Protein AF-A0A6I4UV37-F1 (afdb_monomer_lite)

Organism: NCBI:txid1739690

Foldseek 3Di:
DDDPPPVVVVVVVVVVLCVVVVVLVCCPVVVVDALVRVLVVLLLSLLLLLLLLLLLVLLCLQPNDDPVSVVSPVCSLVSLLSSLVSLVVSVVSVCVNQVDPVSVVVCPVQPLVVLSVQLSVLSCQLNVQSDPVSCVVCPVNNVVSVCSSVVSSVSSLVSVCSVVVDCPSSCVSVVSSVVSNVSSVVRVVVVVVVVVVVD

Radius of gyration: 19.32 Å; chains: 1; bounding box: 48×46×48 Å

Structure (mmCIF, N/CA/C/O backbone):
data_AF-A0A6I4UV37-F1
#
_entry.id   AF-A0A6I4UV37-F1
#
loop_
_atom_site.group_PDB
_atom_site.id
_atom_site.type_symbol
_atom_site.label_atom_id
_atom_site.label_alt_id
_atom_site.label_comp_id
_atom_site.label_asym_id
_atom_site.label_entity_id
_atom_site.label_seq_id
_atom_site.pdbx_PDB_ins_code
_atom_site.Cartn_x
_atom_site.Cartn_y
_atom_site.Cartn_z
_atom_site.occupancy
_atom_site.B_iso_or_equiv
_atom_site.auth_seq_id
_atom_site.auth_comp_id
_atom_site.auth_asym_id
_atom_site.auth_atom_id
_atom_site.pdbx_PDB_model_num
ATOM 1 N N . MET A 1 1 ? -17.630 -26.546 18.370 1.00 43.06 1 MET A N 1
ATOM 2 C CA . MET A 1 1 ? -16.792 -25.851 17.362 1.00 43.06 1 MET A CA 1
ATOM 3 C C . MET A 1 1 ? -15.385 -25.702 17.918 1.00 43.06 1 MET A C 1
ATOM 5 O O . MET A 1 1 ? -15.143 -24.817 18.729 1.00 43.06 1 MET A O 1
ATOM 9 N N . THR A 1 2 ? -14.478 -26.602 17.553 1.00 52.62 2 THR A N 1
ATOM 10 C CA . THR A 1 2 ? -13.064 -26.556 17.946 1.00 52.62 2 THR A CA 1
ATOM 11 C C . THR A 1 2 ? -12.398 -25.335 17.314 1.00 52.62 2 THR A C 1
ATOM 13 O O . THR A 1 2 ? -12.265 -25.246 16.095 1.00 52.62 2 THR A O 1
ATOM 16 N N . LEU A 1 3 ? -12.029 -24.352 18.135 1.00 66.88 3 LEU A N 1
ATOM 17 C CA . LEU A 1 3 ? -11.234 -23.211 17.686 1.00 66.88 3 LEU A CA 1
ATOM 18 C C . LEU A 1 3 ? -9.860 -23.740 17.253 1.00 66.88 3 LEU A C 1
ATOM 20 O O . LEU A 1 3 ? -9.155 -24.337 18.063 1.00 66.88 3 LEU A O 1
ATOM 24 N N . LEU A 1 4 ? -9.493 -23.548 15.983 1.00 74.06 4 LEU A N 1
ATOM 25 C CA . LEU A 1 4 ? -8.162 -23.902 15.485 1.00 74.06 4 LEU A CA 1
ATOM 26 C C . LEU A 1 4 ? -7.076 -23.261 16.374 1.00 74.06 4 LEU A C 1
ATOM 28 O O . LEU A 1 4 ? -7.222 -22.091 16.756 1.00 74.06 4 LEU A O 1
ATOM 32 N N . PRO A 1 5 ? -5.972 -23.968 16.679 1.00 84.12 5 PRO A N 1
ATOM 33 C CA . PRO A 1 5 ? -4.840 -23.380 17.384 1.00 84.12 5 PRO A CA 1
ATOM 34 C C . PRO A 1 5 ? -4.351 -22.109 16.677 1.00 84.12 5 PRO A C 1
ATOM 36 O O . PRO A 1 5 ? -4.306 -22.039 15.447 1.00 84.12 5 PRO A O 1
ATOM 39 N N . ARG A 1 6 ? -3.940 -21.091 17.447 1.00 81.38 6 ARG A N 1
ATOM 40 C CA . ARG A 1 6 ? -3.501 -19.790 16.895 1.00 81.38 6 ARG A CA 1
ATOM 41 C C . ARG A 1 6 ? -2.375 -19.925 15.864 1.00 81.38 6 ARG A C 1
ATOM 43 O O . ARG A 1 6 ? -2.347 -19.171 14.894 1.00 81.38 6 ARG A O 1
ATOM 50 N N . ALA A 1 7 ? -1.469 -20.882 16.066 1.00 84.50 7 ALA A N 1
ATOM 51 C CA . ALA A 1 7 ? -0.389 -21.179 15.129 1.00 84.50 7 ALA A CA 1
ATOM 52 C C . ALA A 1 7 ? -0.929 -21.685 13.782 1.00 84.50 7 ALA A C 1
ATOM 54 O O . ALA A 1 7 ? -0.552 -21.159 12.738 1.00 84.50 7 ALA A O 1
ATOM 55 N N . THR A 1 8 ? -1.875 -22.625 13.809 1.00 88.31 8 THR A N 1
ATOM 56 C CA . THR A 1 8 ? -2.532 -23.174 12.616 1.00 88.31 8 THR A CA 1
ATOM 57 C C . THR A 1 8 ? -3.285 -22.095 11.845 1.00 88.31 8 THR A C 1
ATOM 59 O O . THR A 1 8 ? -3.111 -21.970 10.638 1.00 88.31 8 THR A O 1
ATOM 62 N N . ALA A 1 9 ? -4.055 -21.248 12.534 1.00 88.31 9 ALA A N 1
ATOM 63 C CA . ALA A 1 9 ? -4.764 -20.137 11.896 1.00 88.31 9 ALA A CA 1
ATOM 64 C C . ALA A 1 9 ? -3.803 -19.149 11.210 1.00 88.31 9 ALA A C 1
ATOM 66 O O . ALA A 1 9 ? -4.074 -18.670 10.110 1.00 88.31 9 ALA A O 1
ATOM 67 N N . LYS A 1 10 ? -2.652 -18.870 11.836 1.00 88.88 10 LYS A N 1
ATOM 68 C CA . LYS A 1 10 ? -1.612 -18.018 11.252 1.00 88.88 10 LYS A CA 1
ATOM 69 C C . LYS A 1 10 ? -0.958 -18.677 10.035 1.00 88.88 10 LYS A C 1
ATOM 71 O O . LYS A 1 10 ? -0.747 -17.989 9.044 1.00 88.88 10 LYS A O 1
ATOM 76 N N . ALA A 1 11 ? -0.665 -19.975 10.087 1.00 92.50 11 ALA A N 1
ATOM 77 C CA . ALA A 1 11 ? -0.112 -20.714 8.953 1.00 92.50 11 ALA A CA 1
ATOM 78 C C . ALA A 1 11 ? -1.072 -20.710 7.756 1.00 92.50 11 ALA A C 1
ATOM 80 O O . ALA A 1 11 ? -0.667 -20.352 6.656 1.00 92.50 11 ALA A O 1
ATOM 81 N N . ILE A 1 12 ? -2.358 -20.997 7.986 1.00 94.19 12 ILE A N 1
ATOM 82 C CA . ILE A 1 12 ? -3.400 -20.936 6.951 1.00 94.19 12 ILE A CA 1
ATOM 83 C C . ILE A 1 12 ? -3.470 -19.537 6.336 1.00 94.19 12 ILE A C 1
ATOM 85 O O . ILE A 1 12 ? -3.498 -19.410 5.118 1.00 94.19 12 ILE A O 1
ATOM 89 N N . LEU A 1 13 ? -3.447 -18.480 7.155 1.00 94.75 13 LEU A N 1
ATOM 90 C CA . LEU A 1 13 ? -3.433 -17.107 6.650 1.00 94.75 13 LEU A CA 1
ATOM 91 C C . LEU A 1 13 ? -2.239 -16.850 5.720 1.00 94.75 13 LEU A C 1
ATOM 93 O O . LEU A 1 13 ? -2.421 -16.273 4.654 1.00 94.75 13 LEU A O 1
ATOM 97 N N . TRP A 1 14 ? -1.031 -17.264 6.107 1.00 96.31 14 TRP A N 1
ATOM 98 C CA . TRP A 1 14 ? 0.158 -17.083 5.269 1.00 96.31 14 TRP A CA 1
ATOM 99 C C . TRP A 1 14 ? 0.094 -17.894 3.978 1.00 96.31 14 TRP A C 1
ATOM 101 O O . TRP A 1 14 ? 0.467 -17.367 2.936 1.00 96.31 14 TRP A O 1
ATOM 111 N N . LEU A 1 15 ? -0.434 -19.119 4.025 1.00 96.31 15 LEU A N 1
ATOM 112 C CA . LEU A 1 15 ? -0.676 -19.916 2.824 1.00 96.31 15 LEU A CA 1
ATOM 113 C C . LEU A 1 15 ? -1.647 -19.200 1.882 1.00 96.31 15 LEU A C 1
ATOM 115 O O . LEU A 1 15 ? -1.330 -19.027 0.713 1.00 96.31 15 LEU A O 1
ATOM 119 N N . LEU A 1 16 ? -2.776 -18.701 2.396 1.00 96.06 16 LEU A N 1
ATOM 120 C CA . LEU A 1 16 ? -3.751 -17.947 1.602 1.00 96.06 16 LEU A CA 1
ATOM 121 C C . LEU A 1 16 ? -3.140 -16.686 0.977 1.00 96.06 16 LEU A C 1
ATOM 123 O O . LEU A 1 16 ? -3.383 -16.401 -0.191 1.00 96.06 16 LEU A O 1
ATOM 127 N N . LEU A 1 17 ? -2.324 -15.945 1.731 1.00 96.38 17 LEU A N 1
ATOM 128 C CA . LEU A 1 17 ? -1.643 -14.750 1.225 1.00 96.38 17 LEU A CA 1
ATOM 129 C C . LEU A 1 17 ? -0.561 -15.078 0.188 1.00 96.38 17 LEU A C 1
ATOM 131 O O . LEU A 1 17 ? -0.273 -14.234 -0.658 1.00 96.38 17 LEU A O 1
ATOM 135 N N . ALA A 1 18 ? 0.025 -16.276 0.229 1.00 96.44 18 ALA A N 1
ATOM 136 C CA . ALA A 1 18 ? 1.039 -16.725 -0.721 1.00 96.44 18 ALA A CA 1
ATOM 137 C C . ALA A 1 18 ? 0.455 -17.272 -2.034 1.00 96.44 18 ALA A C 1
ATOM 139 O O . ALA A 1 18 ? 1.184 -17.349 -3.019 1.00 96.44 18 ALA A O 1
ATOM 140 N N . VAL A 1 19 ? -0.837 -17.629 -2.079 1.00 96.94 19 VAL A N 1
ATOM 141 C CA . VAL A 1 19 ? -1.473 -18.224 -3.271 1.00 96.94 19 VAL A CA 1
ATOM 142 C C . VAL A 1 19 ? -1.290 -17.369 -4.537 1.00 96.94 19 VAL A C 1
ATOM 144 O O . VAL A 1 19 ? -0.810 -17.925 -5.523 1.00 96.94 19 VAL A O 1
ATOM 147 N N . PRO A 1 20 ? -1.598 -16.054 -4.562 1.00 96.56 20 PRO A N 1
ATOM 148 C CA . PRO A 1 20 ? -1.416 -15.258 -5.779 1.00 96.56 20 PRO A CA 1
ATOM 149 C C . PRO A 1 20 ? 0.040 -15.228 -6.260 1.00 96.56 20 PRO A C 1
ATOM 151 O O . PRO A 1 20 ? 0.294 -15.448 -7.440 1.00 96.56 20 PRO A O 1
ATOM 154 N N . ALA A 1 21 ? 0.999 -15.049 -5.348 1.00 95.94 21 ALA A N 1
ATOM 155 C CA . ALA A 1 21 ? 2.423 -15.105 -5.667 1.00 95.94 21 ALA A CA 1
ATOM 156 C C . ALA A 1 21 ? 2.832 -16.475 -6.232 1.00 95.94 21 ALA A C 1
ATOM 158 O O . ALA A 1 21 ? 3.559 -16.536 -7.218 1.00 95.94 21 ALA A O 1
ATOM 159 N N . ALA A 1 22 ? 2.338 -17.576 -5.658 1.00 96.25 22 ALA A N 1
ATOM 160 C CA . ALA A 1 22 ? 2.608 -18.920 -6.164 1.00 96.25 22 ALA A CA 1
ATOM 161 C C . ALA A 1 22 ? 2.059 -19.128 -7.586 1.00 96.25 22 ALA A C 1
ATOM 163 O O . ALA A 1 22 ? 2.735 -19.738 -8.411 1.00 96.25 22 ALA A O 1
ATOM 164 N N . LEU A 1 23 ? 0.872 -18.594 -7.894 1.00 95.88 23 LEU A N 1
ATOM 165 C CA . LEU A 1 23 ? 0.300 -18.644 -9.243 1.00 95.88 23 LEU A CA 1
ATOM 166 C C . LEU A 1 23 ? 1.117 -17.811 -10.242 1.00 95.88 23 LEU A C 1
ATOM 168 O O . LEU A 1 23 ? 1.408 -18.301 -11.330 1.00 95.88 23 LEU A O 1
ATOM 172 N N . MET A 1 24 ? 1.544 -16.603 -9.859 1.00 95.56 24 MET A N 1
ATOM 173 C CA . MET A 1 24 ? 2.417 -15.753 -10.683 1.00 95.56 24 MET A CA 1
ATOM 174 C C . MET A 1 24 ? 3.745 -16.450 -10.995 1.00 95.56 24 MET A C 1
ATOM 176 O O . MET A 1 24 ? 4.147 -16.539 -12.151 1.00 95.56 24 MET A O 1
ATOM 180 N N . LEU A 1 25 ? 4.410 -16.993 -9.970 1.00 94.62 25 LEU A N 1
ATOM 181 C CA . LEU A 1 25 ? 5.692 -17.682 -10.126 1.00 94.62 25 LEU A CA 1
ATOM 182 C C . LEU A 1 25 ? 5.561 -18.962 -10.950 1.00 94.62 25 LEU A C 1
ATOM 184 O O . LEU A 1 25 ? 6.443 -19.263 -11.750 1.00 94.62 25 LEU A O 1
ATOM 188 N N . ARG A 1 26 ? 4.458 -19.702 -10.792 1.00 96.38 26 ARG A N 1
ATOM 189 C CA . ARG A 1 26 ? 4.171 -20.870 -11.627 1.00 96.38 26 ARG A CA 1
ATOM 190 C C . ARG A 1 26 ? 4.037 -20.478 -13.100 1.00 96.38 26 ARG A C 1
ATOM 192 O O . ARG A 1 26 ? 4.647 -21.143 -13.929 1.00 96.38 26 ARG A O 1
ATOM 199 N N . GLY A 1 27 ? 3.281 -19.422 -13.410 1.00 93.50 27 GLY A N 1
ATOM 200 C CA . GLY A 1 27 ? 3.127 -18.933 -14.784 1.00 93.50 27 GLY A CA 1
ATOM 201 C C . GLY A 1 27 ? 4.456 -18.473 -15.388 1.00 93.50 27 GLY A C 1
ATOM 202 O O . GLY A 1 27 ? 4.772 -18.830 -16.520 1.00 93.50 27 GLY A O 1
ATOM 203 N N . LEU A 1 28 ? 5.278 -17.772 -14.598 1.00 92.88 28 LEU A N 1
ATOM 204 C CA . LEU A 1 28 ? 6.604 -17.311 -15.014 1.00 92.88 28 LEU A CA 1
ATOM 205 C C . LEU A 1 28 ? 7.562 -18.472 -15.320 1.00 92.88 28 LEU A C 1
ATOM 207 O O . LEU A 1 28 ? 8.184 -18.508 -16.376 1.00 92.88 28 LEU A O 1
ATOM 211 N N . VAL A 1 29 ? 7.685 -19.436 -14.401 1.00 93.94 29 VAL A N 1
ATOM 212 C CA . VAL A 1 29 ? 8.605 -20.581 -14.547 1.00 93.94 29 VAL A CA 1
ATOM 213 C C . VAL A 1 29 ? 8.117 -21.565 -15.611 1.00 93.94 29 VAL A C 1
ATOM 215 O O . VAL A 1 29 ? 8.930 -22.170 -16.303 1.00 93.94 29 VAL A O 1
ATOM 218 N N . GLY A 1 30 ? 6.800 -21.719 -15.758 1.00 92.50 30 GLY A N 1
ATOM 219 C CA . GLY A 1 30 ? 6.192 -22.551 -16.795 1.00 92.50 30 GLY A CA 1
ATOM 220 C C . GLY A 1 30 ? 6.263 -21.952 -18.202 1.00 92.50 30 GLY A C 1
ATOM 221 O O . GLY A 1 30 ? 5.930 -22.647 -19.157 1.00 92.50 30 GLY A O 1
ATOM 222 N N . GLY A 1 31 ? 6.686 -20.690 -18.343 1.00 90.75 31 GLY A N 1
ATOM 223 C CA . GLY A 1 31 ? 6.705 -19.976 -19.622 1.00 90.75 31 GLY A CA 1
ATOM 224 C C . GLY A 1 31 ? 5.317 -19.569 -20.132 1.00 90.75 31 GLY A C 1
ATOM 225 O O . GLY A 1 31 ? 5.183 -19.204 -21.295 1.00 90.75 31 GLY A O 1
ATOM 226 N N . GLU A 1 32 ? 4.290 -19.632 -19.280 1.00 91.69 32 GLU A N 1
ATOM 227 C CA . GLU A 1 32 ? 2.914 -19.226 -19.602 1.00 91.69 32 GLU A CA 1
ATOM 228 C C . GLU A 1 32 ? 2.726 -17.700 -19.523 1.00 91.69 32 GLU A C 1
ATOM 230 O O . GLU A 1 32 ? 1.795 -17.169 -20.122 1.00 91.69 32 GLU A O 1
ATOM 235 N N . ALA A 1 33 ? 3.592 -16.998 -18.781 1.00 92.19 33 ALA A N 1
ATOM 236 C CA . ALA A 1 33 ? 3.564 -15.546 -18.614 1.00 92.19 33 ALA A CA 1
ATOM 237 C C . ALA A 1 33 ? 4.972 -14.950 -18.719 1.00 92.19 33 ALA A C 1
ATOM 239 O O . ALA A 1 33 ? 5.932 -15.497 -18.168 1.00 92.19 33 ALA A O 1
ATOM 240 N N . LEU A 1 34 ? 5.090 -13.801 -19.384 1.00 93.94 34 LEU A N 1
ATOM 241 C CA . LEU A 1 34 ? 6.321 -13.019 -19.407 1.00 93.94 34 LEU A CA 1
ATOM 242 C C . LEU A 1 34 ? 6.424 -12.153 -18.137 1.00 93.94 34 LEU A C 1
ATOM 244 O O . LEU A 1 34 ? 5.404 -11.832 -17.523 1.00 93.94 34 LEU A O 1
ATOM 248 N N . PRO A 1 35 ? 7.636 -11.732 -17.723 1.00 92.81 35 PRO A N 1
ATOM 249 C CA . PRO A 1 35 ? 7.802 -10.842 -16.571 1.00 92.81 35 PRO A CA 1
ATOM 250 C C . PRO A 1 35 ? 6.949 -9.566 -16.670 1.00 92.81 35 PRO A C 1
ATOM 252 O O . PRO A 1 35 ? 6.247 -9.235 -15.713 1.00 92.81 35 PRO A O 1
ATOM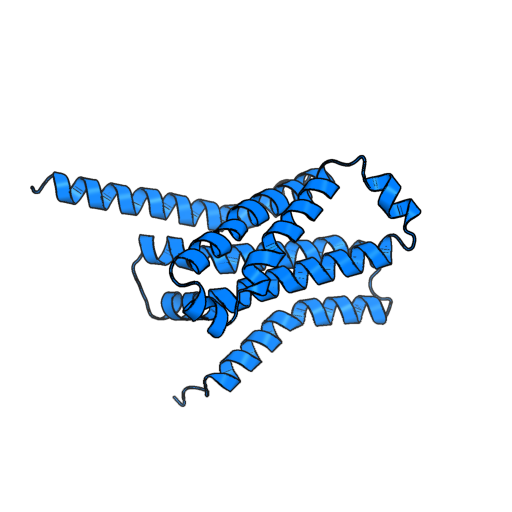 255 N N . MET A 1 36 ? 6.920 -8.916 -17.838 1.00 92.38 36 MET A N 1
ATOM 256 C CA . MET A 1 36 ? 6.064 -7.758 -18.121 1.00 92.38 36 MET A CA 1
ATOM 257 C C . MET A 1 36 ? 4.573 -7.986 -17.810 1.00 92.38 36 MET A C 1
ATOM 259 O O . MET A 1 36 ? 3.926 -7.097 -17.256 1.00 92.38 36 MET A O 1
ATOM 263 N N . ASP A 1 37 ? 4.038 -9.188 -18.059 1.00 91.94 37 ASP A N 1
ATOM 264 C CA . ASP A 1 37 ? 2.631 -9.524 -17.785 1.00 91.94 37 ASP A CA 1
ATOM 265 C C . ASP A 1 37 ? 2.336 -9.580 -16.278 1.00 91.94 37 ASP A C 1
ATOM 267 O O . ASP A 1 37 ? 1.194 -9.437 -15.835 1.00 91.94 37 ASP A O 1
ATOM 271 N N . LEU A 1 38 ? 3.376 -9.795 -15.467 1.00 94.88 38 LEU A N 1
ATOM 272 C CA . LEU A 1 38 ? 3.279 -9.967 -14.023 1.00 94.88 38 LEU A CA 1
ATOM 273 C C . LEU A 1 38 ? 3.589 -8.687 -13.237 1.00 94.88 38 LEU A C 1
ATOM 275 O O . LEU A 1 38 ? 3.312 -8.640 -12.032 1.00 94.88 38 LEU A O 1
ATOM 279 N N . LEU A 1 39 ? 4.096 -7.632 -13.883 1.00 93.38 39 LEU A N 1
ATOM 280 C CA . LEU A 1 39 ? 4.375 -6.342 -13.240 1.00 93.38 39 LEU A CA 1
ATOM 281 C C . LEU A 1 39 ? 3.110 -5.728 -12.643 1.00 93.38 39 LEU A C 1
ATOM 283 O O . LEU A 1 39 ? 3.051 -5.469 -11.439 1.00 93.38 39 LEU A O 1
ATOM 287 N N . HIS A 1 40 ? 2.069 -5.571 -13.455 1.00 91.31 40 HIS A N 1
ATOM 288 C CA . HIS A 1 40 ? 0.812 -4.988 -13.005 1.00 91.31 40 HIS A CA 1
ATOM 289 C C . HIS A 1 40 ? 0.131 -5.808 -11.889 1.00 91.31 40 HIS A C 1
ATOM 291 O O . HIS A 1 40 ? -0.121 -5.252 -10.815 1.00 91.31 40 HIS A O 1
ATOM 297 N N . PRO A 1 41 ? -0.120 -7.127 -12.038 1.00 94.19 41 PRO A N 1
ATOM 298 C CA . PRO A 1 41 ? -0.850 -7.875 -11.016 1.00 94.19 41 PRO A CA 1
ATOM 299 C C . PRO A 1 41 ? -0.055 -8.044 -9.708 1.00 94.19 41 PRO A C 1
ATOM 301 O O . PRO A 1 41 ? -0.663 -8.113 -8.634 1.00 94.19 41 PRO A O 1
ATOM 304 N N . SER A 1 42 ? 1.283 -8.077 -9.745 1.00 96.38 42 SER A N 1
ATOM 305 C CA . SER A 1 42 ? 2.110 -8.122 -8.527 1.00 96.38 42 SER A CA 1
ATOM 306 C C . SER A 1 42 ? 2.042 -6.810 -7.734 1.00 96.38 42 SER A C 1
ATOM 308 O O . SER A 1 42 ? 1.795 -6.840 -6.522 1.00 96.38 42 SER A O 1
ATOM 310 N N . GLY A 1 43 ? 2.168 -5.664 -8.412 1.00 95.25 43 GLY A N 1
ATOM 311 C CA . GLY A 1 43 ? 2.042 -4.335 -7.808 1.00 95.25 43 GLY A CA 1
ATOM 312 C C . GLY A 1 43 ? 0.627 -4.066 -7.289 1.00 95.25 43 GLY A C 1
ATOM 313 O O . GLY A 1 43 ? 0.442 -3.664 -6.137 1.00 95.25 43 GLY A O 1
ATOM 314 N N . GLU A 1 44 ? -0.393 -4.393 -8.081 1.00 94.25 44 GLU A N 1
ATOM 315 C CA . GLU A 1 44 ? -1.798 -4.262 -7.690 1.00 94.25 44 GLU A CA 1
ATOM 316 C C . GLU A 1 44 ? -2.126 -5.110 -6.450 1.00 94.25 44 GLU A C 1
ATOM 318 O O . GLU A 1 44 ? -2.812 -4.647 -5.532 1.00 94.25 44 GLU A O 1
ATOM 323 N N . THR A 1 45 ? -1.603 -6.338 -6.365 1.00 96.56 45 THR A N 1
ATOM 324 C CA . THR A 1 45 ? -1.796 -7.195 -5.184 1.00 96.56 45 THR A CA 1
ATOM 325 C C . THR A 1 45 ? -1.175 -6.575 -3.931 1.00 96.56 45 THR A C 1
ATOM 327 O O . THR A 1 45 ? -1.792 -6.618 -2.862 1.00 96.56 45 THR A O 1
ATOM 330 N N . SER A 1 46 ? -0.010 -5.928 -4.050 1.00 97.56 46 SER A N 1
ATOM 331 C CA . SER A 1 46 ? 0.580 -5.157 -2.949 1.00 97.56 46 SER A CA 1
ATOM 332 C C . SER A 1 46 ? -0.371 -4.053 -2.469 1.00 97.56 46 SER A C 1
ATOM 334 O O . SER A 1 46 ? -0.740 -4.027 -1.290 1.00 97.56 46 SER A O 1
ATOM 336 N N . VAL A 1 47 ? -0.864 -3.210 -3.384 1.00 95.56 47 VAL A N 1
ATOM 337 C CA . VAL A 1 47 ? -1.790 -2.101 -3.080 1.00 95.56 47 VAL A CA 1
ATOM 338 C C . VAL A 1 47 ? -3.093 -2.610 -2.451 1.00 95.56 47 VAL A C 1
ATOM 340 O O . VAL A 1 47 ? -3.542 -2.070 -1.436 1.00 95.56 47 VAL A O 1
ATOM 343 N N . ARG A 1 48 ? -3.679 -3.694 -2.975 1.00 95.50 48 ARG A N 1
ATOM 344 C CA . ARG A 1 48 ? -4.874 -4.349 -2.407 1.00 95.50 48 ARG A CA 1
ATOM 345 C C . ARG A 1 48 ? -4.659 -4.752 -0.950 1.00 95.50 48 ARG A C 1
ATOM 347 O O . ARG A 1 48 ? -5.506 -4.482 -0.096 1.00 95.50 48 ARG A O 1
ATOM 354 N N . LEU A 1 49 ? -3.517 -5.358 -0.636 1.00 97.25 49 LEU A N 1
ATOM 355 C CA . LEU A 1 49 ? -3.185 -5.761 0.730 1.00 97.25 49 LEU A CA 1
ATOM 356 C C . LEU A 1 49 ? -2.957 -4.555 1.653 1.00 97.25 49 LEU A C 1
ATOM 358 O O . LEU A 1 49 ? -3.360 -4.610 2.819 1.00 97.25 49 LEU A O 1
ATOM 362 N N . MET A 1 50 ? -2.395 -3.448 1.149 1.00 96.56 50 MET A N 1
ATOM 363 C CA . MET A 1 50 ? -2.304 -2.188 1.903 1.00 96.56 50 MET A CA 1
ATOM 364 C C . MET A 1 50 ? -3.695 -1.665 2.272 1.00 96.56 50 MET A C 1
ATOM 366 O O . MET A 1 50 ? -3.953 -1.392 3.448 1.00 96.56 50 MET A O 1
ATOM 370 N N . VAL A 1 51 ? -4.620 -1.607 1.306 1.00 95.25 51 VAL A N 1
ATOM 371 C CA . VAL A 1 51 ? -6.017 -1.200 1.541 1.00 95.25 51 VAL A CA 1
ATOM 372 C C . VAL A 1 51 ? -6.658 -2.086 2.608 1.00 95.25 51 VAL A C 1
ATOM 374 O O . VAL A 1 51 ? -7.182 -1.579 3.605 1.00 95.25 51 VAL A O 1
ATOM 377 N N . LEU A 1 52 ? -6.545 -3.410 2.472 1.00 95.69 52 LEU A N 1
ATOM 378 C CA . LEU A 1 52 ? -7.083 -4.359 3.449 1.00 95.69 52 LEU A CA 1
ATOM 379 C C . LEU A 1 52 ? -6.454 -4.202 4.844 1.00 95.69 52 LEU A C 1
ATOM 381 O O . LEU A 1 52 ? -7.127 -4.437 5.847 1.00 95.69 52 LEU A O 1
ATOM 385 N N . ALA A 1 53 ? -5.191 -3.787 4.949 1.00 95.81 53 ALA A N 1
ATOM 386 C CA . ALA A 1 53 ? -4.540 -3.509 6.230 1.00 95.81 53 ALA A CA 1
ATOM 387 C C . ALA A 1 53 ? -5.001 -2.181 6.869 1.00 95.81 53 ALA A C 1
ATOM 389 O O . ALA A 1 53 ? -4.917 -2.011 8.092 1.00 95.81 53 ALA A O 1
ATOM 390 N N . MET A 1 54 ? -5.474 -1.224 6.071 1.00 94.56 54 MET A N 1
ATOM 391 C CA . MET A 1 54 ? -5.859 0.118 6.525 1.00 94.56 54 MET A CA 1
ATOM 392 C C . MET A 1 54 ? -7.354 0.240 6.843 1.00 94.56 54 MET A C 1
ATOM 394 O O . MET A 1 54 ? -7.714 1.054 7.690 1.00 94.56 54 MET A O 1
ATOM 398 N N . LEU A 1 55 ? -8.208 -0.591 6.240 1.00 93.75 55 LEU A N 1
ATOM 399 C CA . LEU A 1 55 ? -9.668 -0.578 6.412 1.00 93.75 55 LEU A CA 1
ATOM 400 C C . LEU A 1 55 ? -10.200 -0.856 7.835 1.00 93.75 55 LEU A C 1
ATOM 402 O O . LEU A 1 55 ? -11.160 -0.193 8.233 1.00 93.75 55 LEU A O 1
ATOM 406 N N . PRO A 1 56 ? -9.635 -1.777 8.644 1.00 92.94 56 PRO A N 1
ATOM 407 C CA . PRO A 1 56 ? -10.238 -2.135 9.931 1.00 92.94 56 PRO A CA 1
ATOM 408 C C . PRO A 1 56 ? -10.365 -0.961 10.904 1.00 92.94 56 PRO A C 1
ATOM 410 O O . PRO A 1 56 ? -11.337 -0.887 11.647 1.00 92.94 56 PRO A O 1
ATOM 413 N N . GLY A 1 57 ? -9.392 -0.044 10.899 1.00 89.19 57 GLY A N 1
ATOM 414 C CA . GLY A 1 57 ? -9.370 1.129 11.777 1.00 89.19 57 GLY A CA 1
ATOM 415 C C . GLY A 1 57 ? -10.592 2.038 11.600 1.00 89.19 57 GLY A C 1
ATOM 416 O O . GLY A 1 57 ? -11.384 2.150 12.535 1.00 89.19 57 GLY A O 1
ATOM 417 N N . PRO A 1 58 ? -10.789 2.656 10.420 1.00 89.19 58 PRO A N 1
ATOM 418 C CA . PRO A 1 58 ? -11.927 3.539 10.190 1.00 89.19 58 PRO A CA 1
ATOM 419 C C . PRO A 1 58 ? -13.280 2.834 10.330 1.00 89.19 58 PRO A C 1
ATOM 421 O O . PRO A 1 58 ? -14.227 3.445 10.819 1.00 89.19 58 PRO A O 1
ATOM 424 N N . LEU A 1 59 ? -13.376 1.547 9.980 1.00 90.38 59 LEU A N 1
ATOM 425 C CA . LEU A 1 59 ? -14.613 0.782 10.158 1.00 90.38 59 LEU A CA 1
ATOM 426 C C . LEU A 1 59 ? -14.957 0.555 11.637 1.00 90.38 59 LEU A C 1
ATOM 428 O O . LEU A 1 59 ? -16.122 0.672 12.011 1.00 90.38 59 LEU A O 1
ATOM 432 N N . ILE A 1 60 ? -13.966 0.271 12.490 1.00 91.62 60 ILE A N 1
ATOM 433 C CA . ILE A 1 60 ? -14.177 0.160 13.942 1.00 91.62 60 ILE A CA 1
ATOM 434 C C . ILE A 1 60 ? -14.592 1.508 14.533 1.00 91.62 60 ILE A C 1
ATOM 436 O O . ILE A 1 60 ? -15.508 1.545 15.351 1.00 91.62 60 ILE A O 1
ATOM 440 N N . ASP A 1 61 ? -13.966 2.606 14.106 1.00 85.88 61 ASP A N 1
ATOM 441 C CA . ASP A 1 61 ? -14.326 3.948 14.575 1.00 85.88 61 ASP A CA 1
ATOM 442 C C . ASP A 1 61 ? -15.773 4.317 14.183 1.00 85.88 61 ASP A C 1
ATOM 444 O O . ASP A 1 61 ? -16.497 4.927 14.973 1.00 85.88 61 ASP A O 1
ATOM 448 N N . ALA A 1 62 ? -16.214 3.924 12.982 1.00 86.00 62 ALA A N 1
ATOM 449 C CA . ALA A 1 62 ? -17.540 4.246 12.455 1.00 86.00 62 ALA A CA 1
ATOM 450 C C . ALA A 1 62 ? -18.668 3.359 13.017 1.00 86.00 62 ALA A C 1
ATOM 452 O O . ALA A 1 62 ? -19.738 3.873 13.349 1.00 86.00 62 ALA A O 1
ATOM 453 N N . PHE A 1 63 ? -18.451 2.043 13.123 1.00 87.69 63 PHE A N 1
ATOM 454 C CA . PHE A 1 63 ? -19.492 1.059 13.469 1.00 87.69 63 PHE A CA 1
ATOM 455 C C . PHE A 1 63 ? -19.341 0.448 14.868 1.00 87.69 63 PHE A C 1
ATOM 457 O O . PHE A 1 63 ? -20.231 -0.261 15.334 1.00 87.69 63 PHE A O 1
ATOM 464 N N . GLY A 1 64 ? -18.232 0.719 15.554 1.00 88.00 64 GLY A N 1
ATOM 465 C CA . GLY A 1 64 ? -17.886 0.084 16.819 1.00 88.00 64 GLY A CA 1
ATOM 466 C C . GLY A 1 64 ? -17.241 -1.301 16.651 1.00 88.00 64 GLY A C 1
ATOM 467 O O . GLY A 1 64 ? -17.221 -1.891 15.565 1.00 88.00 64 GLY A O 1
ATOM 468 N N . PRO A 1 65 ? -16.667 -1.856 17.732 1.00 90.06 65 PRO A N 1
ATOM 469 C CA . PRO A 1 65 ? -15.925 -3.105 17.662 1.00 90.06 65 PRO A CA 1
ATOM 470 C C . PRO A 1 65 ? -16.871 -4.320 17.665 1.00 90.06 65 PRO A C 1
ATOM 472 O O . PRO A 1 65 ? -17.449 -4.674 18.693 1.00 90.06 65 PRO A O 1
ATOM 475 N N . ASN A 1 66 ? -16.959 -5.039 16.543 1.00 92.81 66 ASN A N 1
ATOM 476 C CA . ASN A 1 66 ? -17.634 -6.343 16.449 1.00 92.81 66 ASN A CA 1
ATOM 477 C C . ASN A 1 66 ? -16.623 -7.509 16.324 1.00 92.81 66 ASN A C 1
ATOM 479 O O . ASN A 1 66 ? -15.417 -7.291 16.181 1.00 92.81 66 ASN A O 1
ATOM 483 N N . ARG A 1 67 ? -17.093 -8.766 16.413 1.00 92.19 67 ARG A N 1
ATOM 484 C CA . ARG A 1 67 ? -16.219 -9.962 16.367 1.00 92.19 67 ARG A CA 1
ATOM 485 C C . ARG A 1 67 ? -15.410 -10.039 15.068 1.00 92.19 67 ARG A C 1
ATOM 487 O O . ARG A 1 67 ? -14.225 -10.359 15.121 1.00 92.19 67 ARG A O 1
ATOM 494 N N . PHE A 1 68 ? -16.039 -9.723 13.939 1.00 92.69 68 PHE A N 1
ATOM 495 C CA . PHE A 1 68 ? -15.412 -9.748 12.620 1.00 92.69 68 PHE A CA 1
ATOM 496 C C . PHE A 1 68 ? -14.297 -8.701 12.501 1.00 92.69 68 PHE A C 1
ATOM 498 O O . PHE A 1 68 ? -13.155 -9.050 12.217 1.00 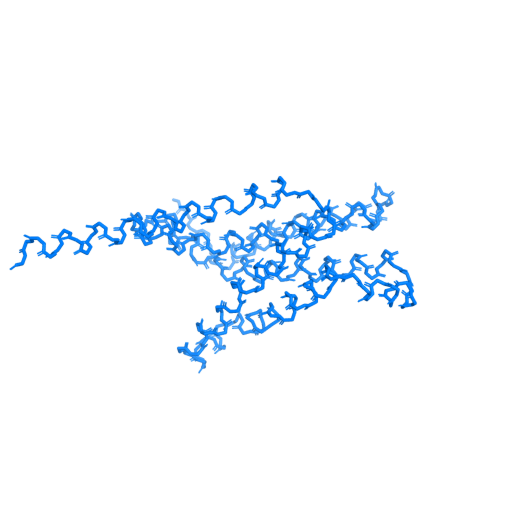92.69 68 PHE A O 1
ATOM 505 N N . LEU A 1 69 ? -14.585 -7.438 12.825 1.00 92.81 69 LEU A N 1
ATOM 506 C CA . LEU A 1 69 ? -13.625 -6.335 12.761 1.00 92.81 69 LEU A CA 1
ATOM 507 C C . LEU A 1 69 ? -12.457 -6.525 13.734 1.00 92.81 69 LEU A C 1
ATOM 509 O O . LEU A 1 69 ? -11.321 -6.218 13.386 1.00 92.81 69 LEU A O 1
ATOM 513 N N . ARG A 1 70 ? -12.696 -7.087 14.928 1.00 92.06 70 ARG A N 1
ATOM 514 C CA . ARG A 1 70 ? -11.611 -7.475 15.848 1.00 92.06 70 ARG A CA 1
ATOM 515 C C . ARG A 1 70 ? -10.730 -8.579 15.260 1.00 92.06 70 ARG A C 1
ATOM 517 O O . ARG A 1 70 ? -9.510 -8.511 15.391 1.00 92.06 70 ARG A O 1
ATOM 524 N N . GLY A 1 71 ? -11.333 -9.570 14.601 1.00 92.50 71 GLY A N 1
ATOM 525 C CA . GLY A 1 71 ? -10.609 -10.611 13.870 1.00 92.50 71 GLY A CA 1
ATOM 526 C C . GLY A 1 71 ? -9.750 -10.025 12.749 1.00 92.50 71 GLY A C 1
ATOM 527 O O . GLY A 1 71 ? -8.551 -10.293 12.690 1.00 92.50 71 GLY A O 1
ATOM 528 N N . TRP A 1 72 ? -10.314 -9.142 11.926 1.00 95.12 72 TRP A N 1
ATOM 529 C CA . TRP A 1 72 ? -9.582 -8.464 10.855 1.00 95.12 72 TRP A CA 1
ATOM 530 C C . TRP A 1 72 ? -8.449 -7.584 11.408 1.00 95.12 72 TRP A C 1
ATOM 532 O O . TRP A 1 72 ? -7.303 -7.670 10.963 1.00 95.12 72 TRP A O 1
ATOM 542 N N . LEU A 1 73 ? -8.709 -6.810 12.463 1.00 93.06 73 LEU A N 1
ATOM 543 C CA . LEU A 1 73 ? -7.680 -6.009 13.125 1.00 93.06 73 LEU A CA 1
ATOM 544 C C . LEU A 1 73 ? -6.518 -6.872 13.648 1.00 93.06 73 LEU A C 1
ATOM 546 O O . LEU A 1 73 ? -5.371 -6.431 13.605 1.00 93.06 73 LEU A O 1
ATOM 550 N N . SER A 1 74 ? -6.783 -8.108 14.087 1.00 91.56 74 SER A N 1
ATOM 551 C CA . SER A 1 74 ? -5.740 -9.030 14.559 1.00 91.56 74 SER A CA 1
ATOM 552 C C . SER A 1 74 ? -4.781 -9.494 13.455 1.00 91.56 74 SER A C 1
ATOM 554 O O . SER A 1 74 ? -3.614 -9.772 13.734 1.00 91.56 74 SER A O 1
ATOM 556 N N . ILE A 1 75 ? -5.238 -9.525 12.196 1.00 94.62 75 ILE A N 1
ATOM 557 C CA . ILE A 1 75 ? -4.420 -9.918 11.039 1.00 94.62 75 ILE A CA 1
ATOM 558 C C . ILE A 1 75 ? -3.832 -8.732 10.269 1.00 94.62 75 ILE A C 1
ATOM 560 O O . ILE A 1 75 ? -2.996 -8.943 9.393 1.00 94.62 75 ILE A O 1
ATOM 564 N N . ARG A 1 76 ? -4.190 -7.491 10.629 1.00 94.38 76 ARG A N 1
ATOM 565 C CA . ARG A 1 76 ? -3.709 -6.245 10.002 1.00 94.38 76 ARG A CA 1
ATOM 566 C C . ARG A 1 76 ? -2.197 -6.213 9.775 1.00 94.38 76 ARG A C 1
ATOM 568 O O . ARG A 1 76 ? -1.746 -5.791 8.717 1.00 94.38 7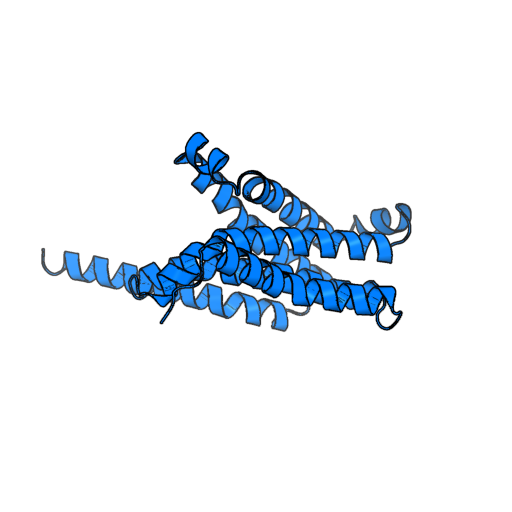6 ARG A O 1
ATOM 575 N N . ARG A 1 77 ? -1.410 -6.648 10.765 1.00 93.75 77 ARG A N 1
ATOM 576 C CA . ARG A 1 77 ? 0.057 -6.672 10.650 1.00 93.75 77 ARG A CA 1
ATOM 577 C C . ARG A 1 77 ? 0.527 -7.664 9.587 1.00 93.75 77 ARG A C 1
ATOM 579 O O . ARG A 1 77 ? 1.425 -7.337 8.827 1.00 93.75 77 ARG A O 1
ATOM 586 N N . ASN A 1 78 ? -0.086 -8.848 9.521 1.00 95.81 78 ASN A N 1
ATOM 587 C CA . ASN A 1 78 ? 0.266 -9.848 8.511 1.00 95.81 78 ASN A CA 1
ATOM 588 C C . ASN A 1 78 ? -0.058 -9.328 7.102 1.00 95.81 78 ASN A C 1
ATOM 590 O O . ASN A 1 78 ? 0.765 -9.483 6.212 1.00 95.81 78 ASN A O 1
ATOM 594 N N . LEU A 1 79 ? -1.198 -8.645 6.926 1.00 97.38 79 LEU A N 1
ATOM 595 C CA . LEU A 1 79 ? -1.566 -8.010 5.654 1.00 97.38 79 LEU A CA 1
ATOM 596 C C . LEU A 1 79 ? -0.542 -6.952 5.221 1.00 97.38 79 LEU A C 1
ATOM 598 O O . LEU A 1 79 ? -0.130 -6.944 4.070 1.00 97.38 79 LEU A O 1
ATOM 602 N N . GLY A 1 80 ? -0.085 -6.101 6.147 1.00 97.06 80 GLY A N 1
ATOM 603 C CA . GLY A 1 80 ? 0.941 -5.095 5.851 1.00 97.06 80 GLY A CA 1
ATOM 604 C C . GLY A 1 80 ? 2.298 -5.698 5.468 1.00 97.06 80 GLY A C 1
ATOM 605 O O . GLY A 1 80 ? 2.928 -5.236 4.523 1.00 97.06 80 GLY A O 1
ATOM 606 N N . VAL A 1 81 ? 2.735 -6.758 6.158 1.00 97.38 81 VAL A N 1
ATOM 607 C CA . VAL A 1 81 ? 3.979 -7.468 5.803 1.00 97.38 81 VAL A CA 1
ATOM 608 C C . VAL A 1 81 ? 3.834 -8.186 4.461 1.00 97.38 81 VAL A C 1
ATOM 610 O O . VAL A 1 81 ? 4.751 -8.140 3.650 1.00 97.38 81 VAL A O 1
ATOM 613 N N . ALA A 1 82 ? 2.680 -8.802 4.195 1.00 98.06 82 ALA A N 1
ATOM 614 C CA . ALA A 1 82 ? 2.405 -9.417 2.904 1.00 98.06 82 ALA A CA 1
ATOM 615 C C . ALA A 1 82 ? 2.402 -8.374 1.778 1.00 98.06 82 ALA A C 1
ATOM 617 O O . ALA A 1 82 ? 3.036 -8.606 0.759 1.00 98.06 82 ALA A O 1
ATOM 618 N N . ALA A 1 83 ? 1.796 -7.198 1.977 1.00 98.31 83 ALA A N 1
ATOM 619 C CA . ALA A 1 83 ? 1.859 -6.103 1.008 1.00 98.31 83 ALA A CA 1
ATOM 620 C C . ALA A 1 83 ? 3.310 -5.736 0.655 1.00 98.31 83 ALA A C 1
ATOM 622 O O . ALA A 1 83 ? 3.647 -5.616 -0.521 1.00 98.31 83 ALA A O 1
ATOM 623 N N . PHE A 1 84 ? 4.188 -5.625 1.658 1.00 98.44 84 PHE A N 1
ATOM 624 C CA . PHE A 1 84 ? 5.615 -5.387 1.432 1.00 98.44 84 PHE A CA 1
ATOM 625 C C . PHE A 1 84 ? 6.297 -6.542 0.683 1.00 98.44 84 PHE A C 1
ATOM 627 O O . PHE A 1 84 ? 7.071 -6.296 -0.235 1.00 98.44 84 PHE A O 1
ATOM 634 N N . ALA A 1 85 ? 5.975 -7.797 1.005 1.00 98.31 85 ALA A N 1
ATOM 635 C CA . ALA A 1 85 ? 6.498 -8.950 0.272 1.00 98.31 85 ALA A CA 1
ATOM 636 C C . ALA A 1 85 ? 6.067 -8.948 -1.207 1.00 98.31 85 ALA A C 1
ATOM 638 O O . ALA A 1 85 ? 6.884 -9.240 -2.073 1.00 98.31 85 ALA A O 1
ATOM 639 N N . TYR A 1 86 ? 4.825 -8.555 -1.514 1.00 98.50 86 TYR A N 1
ATOM 640 C CA . TYR A 1 86 ? 4.374 -8.369 -2.898 1.00 98.50 86 TYR A CA 1
ATOM 641 C C . TYR A 1 86 ? 5.059 -7.184 -3.590 1.00 98.50 86 TYR A C 1
ATOM 643 O O . TYR A 1 86 ? 5.330 -7.272 -4.780 1.00 98.50 86 TYR A O 1
ATOM 651 N N . ALA A 1 87 ? 5.403 -6.114 -2.865 1.00 98.25 87 ALA A N 1
ATOM 652 C CA . ALA A 1 87 ? 6.208 -5.024 -3.423 1.00 98.25 87 ALA A CA 1
ATOM 653 C C . ALA A 1 87 ? 7.638 -5.486 -3.769 1.00 98.25 87 ALA A C 1
ATOM 655 O O . ALA A 1 87 ? 8.179 -5.099 -4.800 1.00 98.25 87 ALA A O 1
ATOM 656 N N . LEU A 1 88 ? 8.236 -6.364 -2.952 1.00 98.31 88 LEU A N 1
ATOM 657 C CA . LEU A 1 88 ? 9.519 -6.999 -3.272 1.00 98.31 88 LEU A CA 1
ATOM 658 C C . LEU A 1 88 ? 9.408 -7.976 -4.447 1.00 98.31 88 LEU A C 1
ATOM 660 O O . LEU A 1 88 ? 10.304 -8.012 -5.283 1.00 98.31 88 LEU A O 1
ATOM 664 N N . LEU A 1 89 ? 8.318 -8.745 -4.530 1.00 98.00 89 LEU A N 1
ATOM 665 C CA . LEU A 1 89 ? 8.041 -9.604 -5.682 1.00 98.00 89 LEU A CA 1
ATOM 666 C C . LEU A 1 89 ? 7.917 -8.772 -6.964 1.00 98.00 89 LEU A C 1
ATOM 668 O O . LEU A 1 89 ? 8.520 -9.123 -7.970 1.00 98.00 89 LEU A O 1
ATOM 672 N N . HIS A 1 90 ? 7.188 -7.658 -6.911 1.00 97.75 90 HIS A N 1
ATOM 673 C CA . HIS A 1 90 ? 7.064 -6.713 -8.016 1.00 97.75 90 HIS A CA 1
ATOM 674 C C . HIS A 1 90 ? 8.432 -6.165 -8.452 1.00 97.75 90 HIS A C 1
ATOM 676 O O . HIS A 1 90 ? 8.763 -6.223 -9.633 1.00 97.75 90 HIS A O 1
ATOM 682 N N . LEU A 1 91 ? 9.273 -5.733 -7.501 1.00 97.19 91 LEU A N 1
ATOM 683 C CA . LEU A 1 91 ? 10.645 -5.306 -7.795 1.00 97.19 91 LEU A CA 1
ATOM 684 C C . LEU A 1 91 ? 11.478 -6.436 -8.425 1.00 97.19 91 LEU A C 1
ATOM 686 O O . LEU A 1 91 ? 12.230 -6.192 -9.363 1.00 97.19 91 LEU A O 1
ATOM 690 N N . ALA A 1 92 ? 11.354 -7.669 -7.932 1.00 97.19 92 ALA A N 1
ATOM 691 C CA . ALA A 1 92 ? 12.072 -8.811 -8.492 1.00 97.19 92 ALA A CA 1
ATOM 692 C C . ALA A 1 92 ? 11.645 -9.093 -9.941 1.00 97.19 92 ALA A C 1
ATOM 694 O O . ALA A 1 92 ? 12.502 -9.312 -10.791 1.00 97.19 92 ALA A O 1
ATOM 695 N N . ILE A 1 93 ? 10.342 -9.035 -10.233 1.00 96.44 93 ILE A N 1
ATOM 696 C CA . ILE A 1 93 ? 9.808 -9.184 -11.592 1.00 96.44 93 ILE A CA 1
ATOM 697 C C . ILE A 1 93 ? 10.339 -8.069 -12.500 1.00 96.44 93 ILE A C 1
ATOM 699 O O . ILE A 1 93 ? 10.808 -8.373 -13.589 1.00 96.44 93 ILE A O 1
ATOM 703 N N . TYR A 1 94 ? 10.352 -6.815 -12.038 1.00 95.44 94 TYR A N 1
ATOM 704 C CA . TYR A 1 94 ? 10.933 -5.683 -12.773 1.00 95.44 94 TYR A CA 1
ATOM 705 C C . TYR A 1 94 ? 12.412 -5.893 -13.105 1.00 95.44 94 TYR A C 1
ATOM 707 O O . TYR A 1 94 ? 12.827 -5.720 -14.247 1.00 95.44 94 TYR A O 1
ATOM 715 N N . VAL A 1 95 ? 13.211 -6.344 -12.135 1.00 95.75 95 VAL A N 1
ATOM 716 C CA . VAL A 1 95 ? 14.633 -6.638 -12.365 1.00 95.75 95 VAL A CA 1
ATOM 717 C C . VAL A 1 95 ? 14.816 -7.751 -13.403 1.00 95.75 95 VAL A C 1
ATOM 719 O O . VAL A 1 95 ? 15.713 -7.662 -14.243 1.00 95.75 95 VAL A O 1
ATOM 722 N N . ILE A 1 96 ? 13.968 -8.783 -13.368 1.00 94.69 96 ILE A N 1
ATOM 723 C CA . ILE A 1 96 ? 13.980 -9.875 -14.351 1.00 94.69 96 ILE A CA 1
ATOM 724 C C . ILE A 1 96 ? 13.576 -9.364 -15.742 1.00 94.69 96 ILE A C 1
ATOM 726 O O . ILE A 1 96 ? 14.203 -9.747 -16.730 1.00 94.69 96 ILE A O 1
ATOM 730 N N . ASP A 1 97 ? 12.562 -8.502 -15.820 1.00 94.50 97 ASP A N 1
ATOM 731 C CA . ASP A 1 97 ? 12.048 -7.933 -17.069 1.00 94.50 97 ASP A CA 1
ATOM 732 C C . ASP A 1 97 ? 13.085 -7.047 -17.771 1.00 94.50 97 ASP A C 1
ATOM 734 O O . ASP A 1 97 ? 13.356 -7.222 -18.958 1.00 94.50 97 ASP A O 1
ATOM 738 N N . MET A 1 98 ? 13.750 -6.172 -17.011 1.00 93.00 98 MET A N 1
ATOM 739 C CA . MET A 1 98 ? 14.743 -5.227 -17.530 1.00 93.00 98 MET A CA 1
ATOM 740 C C . MET A 1 98 ? 16.035 -5.893 -18.013 1.00 93.00 98 MET A C 1
ATOM 742 O O . MET A 1 98 ? 16.735 -5.341 -18.863 1.00 93.00 98 MET A O 1
ATOM 746 N N . ARG A 1 99 ? 16.374 -7.078 -17.479 1.00 93.00 99 ARG A N 1
ATOM 747 C CA . ARG A 1 99 ? 17.557 -7.918 -17.793 1.00 93.00 99 ARG A CA 1
ATOM 748 C C . ARG A 1 99 ? 18.937 -7.287 -17.565 1.00 93.00 99 ARG A C 1
ATOM 750 O O . ARG A 1 99 ? 19.903 -8.017 -17.363 1.00 93.00 99 ARG A O 1
ATOM 757 N N . THR A 1 100 ? 19.065 -5.963 -17.615 1.00 93.00 100 THR A N 1
ATOM 758 C CA . THR A 1 100 ? 20.326 -5.220 -17.535 1.00 93.00 100 THR A CA 1
ATOM 759 C C . THR A 1 100 ? 20.169 -3.962 -16.686 1.00 93.00 100 THR A C 1
ATOM 761 O O . THR A 1 100 ? 19.096 -3.369 -16.621 1.00 93.00 100 THR A O 1
ATOM 764 N N . ILE A 1 101 ? 21.262 -3.525 -16.054 1.00 91.50 101 ILE A N 1
ATOM 765 C CA . ILE A 1 101 ? 21.280 -2.277 -15.275 1.00 91.50 101 ILE A CA 1
ATOM 766 C C . ILE A 1 101 ? 21.090 -1.060 -16.189 1.00 91.50 101 ILE A C 1
ATOM 768 O O . ILE A 1 101 ? 20.409 -0.124 -15.795 1.00 91.50 101 ILE A O 1
ATOM 772 N N . ALA A 1 102 ? 21.650 -1.081 -17.404 1.00 93.69 102 ALA A N 1
ATOM 773 C CA . ALA A 1 102 ? 21.515 0.019 -18.359 1.00 93.69 102 ALA A CA 1
ATOM 774 C C . ALA A 1 102 ? 20.041 0.326 -18.670 1.00 93.69 102 ALA A C 1
ATOM 776 O O . ALA A 1 102 ? 19.627 1.469 -18.518 1.00 93.69 102 ALA A O 1
ATOM 777 N N . ALA A 1 103 ? 19.236 -0.705 -18.956 1.00 91.88 103 ALA A N 1
ATOM 778 C CA . ALA A 1 103 ? 17.799 -0.543 -19.182 1.00 91.88 103 ALA A CA 1
ATOM 779 C C . ALA A 1 103 ? 17.079 0.095 -17.978 1.00 91.88 103 ALA A C 1
ATOM 781 O O . ALA A 1 103 ? 16.262 0.990 -18.148 1.00 91.88 103 ALA A O 1
ATOM 782 N N . MET A 1 104 ? 17.439 -0.291 -16.747 1.00 91.31 104 MET A N 1
ATOM 783 C CA . MET A 1 104 ? 16.863 0.326 -15.545 1.00 91.31 104 MET A CA 1
ATOM 784 C C . MET A 1 104 ? 17.278 1.794 -15.369 1.00 91.31 104 MET A C 1
ATOM 786 O O . MET A 1 104 ? 16.521 2.584 -14.806 1.00 91.31 104 MET A O 1
ATOM 790 N N . LEU A 1 105 ? 18.496 2.157 -15.785 1.00 92.75 105 LEU A N 1
ATOM 791 C CA . LEU A 1 105 ? 18.994 3.531 -15.696 1.00 92.75 105 LEU A CA 1
ATOM 792 C C . LEU A 1 105 ? 18.292 4.454 -16.696 1.00 92.75 105 LEU A C 1
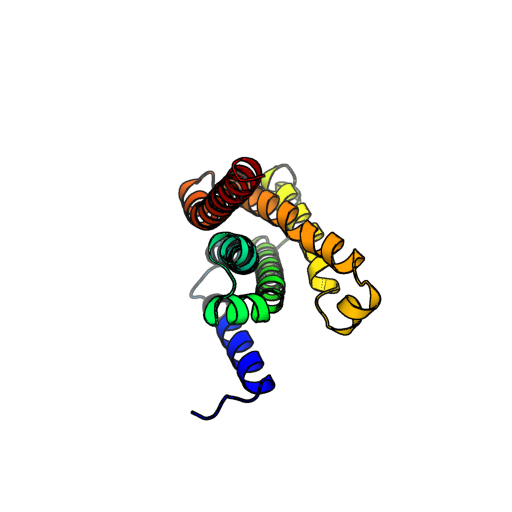ATOM 794 O O . LEU A 1 105 ? 18.043 5.613 -16.361 1.00 92.75 105 LEU A O 1
ATOM 798 N N . ASP A 1 106 ? 17.922 3.938 -17.868 1.00 93.69 106 ASP A N 1
ATOM 799 C CA . ASP A 1 106 ? 17.174 4.688 -18.882 1.00 93.69 106 ASP A CA 1
ATOM 800 C C . ASP A 1 106 ? 15.784 5.115 -18.371 1.00 93.69 106 ASP A C 1
ATOM 802 O O . ASP A 1 106 ? 15.273 6.176 -18.735 1.00 93.69 106 ASP A O 1
ATOM 806 N N . GLU A 1 107 ? 15.195 4.353 -17.443 1.00 91.38 107 GLU A N 1
ATOM 807 C CA . GLU A 1 107 ? 13.903 4.680 -16.834 1.00 91.38 107 GLU A CA 1
ATOM 808 C C . GLU A 1 107 ? 13.974 5.736 -15.715 1.00 91.38 107 GLU A C 1
ATOM 810 O O . GLU A 1 107 ? 12.939 6.257 -15.292 1.00 91.38 107 GLU A O 1
ATOM 815 N N . LEU A 1 108 ? 15.164 6.125 -15.238 1.00 90.50 108 LEU A N 1
ATOM 816 C CA . LEU A 1 108 ? 15.300 7.098 -14.139 1.00 90.50 108 LEU A CA 1
ATOM 817 C C . LEU A 1 108 ? 14.728 8.485 -14.470 1.00 90.50 108 LEU A C 1
ATOM 819 O O . LEU A 1 108 ? 14.450 9.265 -13.558 1.00 90.50 108 LEU A O 1
ATOM 823 N N . GLY A 1 109 ? 14.532 8.807 -15.750 1.00 89.94 109 GLY A N 1
ATOM 824 C CA . GLY A 1 109 ? 13.856 10.036 -16.171 1.00 89.94 109 GLY A CA 1
ATOM 825 C C . GLY A 1 109 ? 12.351 10.052 -15.874 1.00 89.94 109 GLY A C 1
ATOM 826 O O . GLY A 1 109 ? 11.741 11.120 -15.884 1.00 89.94 109 GLY A O 1
ATOM 827 N N . LEU A 1 110 ? 11.738 8.898 -15.595 1.00 90.38 110 LEU A N 1
ATOM 828 C CA . LEU A 1 110 ? 10.297 8.763 -15.397 1.00 90.38 110 LEU A CA 1
ATOM 829 C C . LEU A 1 110 ? 9.907 9.086 -13.942 1.00 90.38 110 LEU A C 1
ATOM 831 O O . LEU A 1 110 ? 10.300 8.366 -13.018 1.00 90.38 110 LEU A O 1
ATOM 835 N N . PRO A 1 111 ? 9.055 10.104 -13.691 1.00 90.75 111 PRO A N 1
ATOM 836 C CA . PRO A 1 111 ? 8.603 10.435 -12.336 1.00 90.75 111 PRO A CA 1
ATOM 837 C C . PRO A 1 111 ? 7.908 9.268 -11.620 1.00 90.75 111 PRO A C 1
ATOM 839 O O . PRO A 1 111 ? 8.028 9.123 -10.401 1.00 90.75 111 PRO A O 1
ATOM 842 N N . GLY A 1 112 ? 7.219 8.406 -12.379 1.00 91.06 112 GLY A N 1
ATOM 843 C CA . GLY A 1 112 ? 6.582 7.197 -11.860 1.00 91.06 112 GLY A CA 1
ATOM 844 C C . GLY A 1 112 ? 7.573 6.297 -11.123 1.00 91.06 112 GLY A C 1
ATOM 845 O O . GLY A 1 112 ? 7.304 5.896 -9.992 1.00 91.06 112 GLY A O 1
ATOM 846 N N . ILE A 1 113 ? 8.762 6.064 -11.678 1.00 93.00 113 ILE A N 1
ATOM 847 C CA . ILE A 1 113 ? 9.782 5.177 -11.096 1.00 93.00 113 ILE A CA 1
ATOM 848 C C . ILE A 1 113 ? 10.237 5.667 -9.719 1.00 93.00 113 ILE A C 1
ATOM 850 O O . ILE A 1 113 ? 10.269 4.893 -8.759 1.00 93.00 113 ILE A O 1
ATOM 854 N N . TRP A 1 114 ? 10.476 6.971 -9.566 1.00 95.50 114 TRP A N 1
ATOM 855 C CA . TRP A 1 114 ? 10.861 7.567 -8.282 1.00 95.50 114 TRP A CA 1
ATOM 856 C C . TRP A 1 114 ? 9.798 7.402 -7.200 1.00 95.50 114 TRP A C 1
ATOM 858 O O . TRP A 1 114 ? 10.122 7.095 -6.050 1.00 95.50 114 TRP A O 1
ATOM 868 N N . THR A 1 115 ? 8.522 7.568 -7.555 1.00 96.50 115 THR A N 1
ATOM 869 C CA . THR A 1 115 ? 7.433 7.353 -6.593 1.00 96.50 115 THR A CA 1
ATOM 870 C C . THR A 1 115 ? 7.351 5.893 -6.136 1.00 96.50 115 THR A C 1
ATOM 872 O O . THR A 1 115 ? 7.105 5.654 -4.953 1.00 96.50 115 THR A O 1
ATOM 875 N N . GLY A 1 116 ? 7.664 4.929 -7.011 1.00 96.06 116 GLY A N 1
ATOM 876 C CA . GLY A 1 116 ? 7.764 3.507 -6.666 1.00 96.06 116 GLY A CA 1
ATOM 877 C C . GLY A 1 116 ? 8.911 3.215 -5.693 1.00 96.06 116 GLY A C 1
ATOM 878 O O . GLY A 1 116 ? 8.694 2.605 -4.643 1.00 96.06 116 GLY A O 1
ATOM 879 N N . TRP A 1 117 ? 10.113 3.730 -5.974 1.00 96.31 117 TRP A N 1
ATOM 880 C CA . TRP A 1 117 ? 11.272 3.600 -5.080 1.00 96.31 117 TRP A CA 1
ATOM 881 C C . TRP A 1 117 ? 11.019 4.196 -3.697 1.00 96.31 117 TRP A C 1
ATOM 883 O O . TRP A 1 117 ? 11.314 3.565 -2.677 1.00 96.31 117 TRP A O 1
ATOM 893 N N . LEU A 1 118 ? 10.437 5.395 -3.644 1.00 97.38 118 LEU A N 1
ATOM 894 C CA . LEU A 1 118 ? 10.138 6.055 -2.379 1.00 97.38 118 LEU A CA 1
ATOM 895 C C . LEU A 1 118 ? 9.037 5.317 -1.604 1.00 97.38 118 LEU A C 1
ATOM 897 O O . LEU A 1 118 ? 9.146 5.173 -0.384 1.00 97.38 118 LEU A O 1
ATOM 901 N N . ALA A 1 119 ? 8.010 4.803 -2.291 1.00 97.69 119 ALA A N 1
ATOM 902 C CA . ALA A 1 119 ? 6.988 3.961 -1.675 1.00 97.69 119 ALA A CA 1
ATOM 903 C C . ALA A 1 119 ? 7.617 2.718 -1.032 1.00 97.69 119 ALA A C 1
ATOM 905 O O . ALA A 1 119 ? 7.394 2.466 0.155 1.00 97.69 119 ALA A O 1
ATOM 906 N N . LEU A 1 120 ? 8.459 1.992 -1.776 1.00 97.38 120 LEU A N 1
ATOM 907 C CA . LEU A 1 120 ? 9.156 0.809 -1.278 1.00 97.38 120 LEU A CA 1
ATOM 908 C C . LEU A 1 120 ? 10.027 1.142 -0.061 1.00 97.38 120 LEU A C 1
ATOM 910 O O . LEU A 1 120 ? 9.920 0.473 0.969 1.00 97.38 120 LEU A O 1
ATOM 914 N N . PHE A 1 121 ? 10.828 2.209 -0.134 1.00 97.44 121 PHE A N 1
ATOM 915 C CA . PHE A 1 121 ? 11.676 2.658 0.971 1.00 97.44 121 PHE A CA 1
ATOM 916 C C . PHE A 1 121 ? 10.868 2.933 2.246 1.00 97.44 121 PHE A C 1
ATOM 918 O O . PHE A 1 121 ? 11.213 2.460 3.333 1.00 97.44 121 PHE A O 1
ATOM 925 N N . LEU A 1 122 ? 9.740 3.636 2.123 1.00 97.56 122 LEU A N 1
ATOM 926 C CA . LEU A 1 122 ? 8.859 3.914 3.255 1.00 97.56 122 LEU A CA 1
ATOM 927 C C . LEU A 1 122 ? 8.177 2.660 3.816 1.00 97.56 122 LEU A C 1
ATOM 929 O O . LEU A 1 122 ? 7.819 2.665 4.994 1.00 97.56 122 LEU A O 1
ATOM 933 N N . MET A 1 123 ? 8.000 1.597 3.024 1.00 97.56 123 MET A N 1
ATOM 934 C CA . MET A 1 123 ? 7.461 0.313 3.494 1.00 97.56 123 MET A CA 1
ATOM 935 C C . MET A 1 123 ? 8.491 -0.537 4.247 1.00 97.56 123 MET A C 1
ATOM 937 O O . MET A 1 123 ? 8.096 -1.294 5.139 1.00 97.56 123 MET A O 1
ATOM 941 N N . ILE A 1 124 ? 9.792 -0.387 3.968 1.00 97.19 124 ILE A N 1
ATOM 942 C CA . ILE A 1 124 ? 10.860 -1.140 4.652 1.00 97.19 124 ILE A CA 1
ATOM 943 C C . ILE A 1 124 ? 10.803 -0.906 6.162 1.00 97.19 124 ILE A C 1
ATOM 945 O O . ILE A 1 124 ? 10.826 -1.857 6.939 1.00 97.19 124 ILE A O 1
ATOM 949 N N . LEU A 1 125 ? 10.681 0.350 6.594 1.00 95.06 125 LEU A N 1
ATOM 950 C CA . LEU A 1 125 ? 10.689 0.714 8.014 1.00 95.06 125 LEU A CA 1
ATOM 951 C C . LEU A 1 125 ? 9.565 0.035 8.828 1.00 95.06 125 LEU A C 1
ATOM 953 O O . LEU A 1 125 ? 9.873 -0.641 9.814 1.00 95.06 125 LEU A O 1
ATOM 957 N N . PRO A 1 126 ? 8.270 0.155 8.466 1.00 95.06 126 PRO A N 1
ATOM 958 C CA . PRO A 1 126 ? 7.190 -0.525 9.172 1.00 95.06 126 PRO A CA 1
ATOM 959 C C . PRO A 1 126 ? 7.256 -2.049 9.036 1.00 95.06 126 PRO A C 1
ATOM 961 O O . PRO A 1 126 ? 6.917 -2.735 10.006 1.00 95.06 126 PRO A O 1
ATOM 964 N N . ALA A 1 127 ? 7.708 -2.594 7.901 1.00 95.31 127 ALA A N 1
ATOM 965 C CA . ALA A 1 127 ? 7.887 -4.036 7.728 1.00 95.31 127 ALA A CA 1
ATOM 966 C C . ALA A 1 127 ? 8.984 -4.582 8.657 1.00 95.31 127 ALA A C 1
ATOM 968 O O . ALA A 1 127 ? 8.747 -5.550 9.382 1.00 95.31 127 ALA A O 1
ATOM 969 N N . ALA A 1 128 ? 10.131 -3.904 8.733 1.00 95.44 128 ALA A N 1
ATOM 970 C CA . ALA A 1 128 ? 11.265 -4.296 9.564 1.00 95.44 128 ALA A CA 1
ATOM 971 C C . ALA A 1 128 ? 10.899 -4.371 11.051 1.00 95.44 128 ALA A C 1
ATOM 973 O O . ALA A 1 128 ? 11.380 -5.250 11.751 1.00 95.44 128 ALA A O 1
ATOM 974 N N . VAL A 1 129 ? 10.003 -3.509 11.543 1.00 95.00 129 VAL A N 1
ATOM 975 C CA . VAL A 1 129 ? 9.573 -3.494 12.957 1.00 95.00 129 VAL A CA 1
ATOM 976 C C . VAL A 1 129 ? 8.254 -4.241 13.211 1.00 95.00 129 VAL A C 1
ATOM 978 O O . VAL A 1 129 ? 7.613 -4.057 14.253 1.00 95.00 129 VAL A O 1
ATOM 981 N N . SER A 1 130 ? 7.812 -5.093 12.281 1.00 90.75 130 SER A N 1
ATOM 982 C CA . SER A 1 130 ? 6.545 -5.840 12.366 1.00 90.75 130 SER A CA 1
ATOM 983 C C . SER A 1 130 ? 6.649 -7.166 13.135 1.00 90.75 130 SER A C 1
ATOM 985 O O . SER A 1 130 ? 6.070 -8.178 12.745 1.00 90.75 130 SER A O 1
ATOM 987 N N . PHE A 1 131 ? 7.316 -7.154 14.292 1.00 91.44 131 PHE A N 1
ATOM 988 C CA . PHE A 1 131 ? 7.421 -8.304 15.197 1.00 91.44 131 PHE A CA 1
ATOM 989 C C . PHE A 1 131 ? 7.168 -7.922 16.664 1.00 91.44 131 PHE A C 1
ATOM 991 O O . PHE A 1 131 ? 7.300 -6.764 17.066 1.00 91.44 131 PHE A O 1
ATOM 998 N N . ASP A 1 132 ? 6.788 -8.904 17.489 1.00 90.00 132 ASP A N 1
ATOM 999 C CA . ASP A 1 132 ? 6.274 -8.659 18.850 1.00 90.00 132 ASP A CA 1
ATOM 1000 C C . ASP A 1 132 ? 7.313 -8.020 19.786 1.00 90.00 132 ASP A C 1
ATOM 1002 O O . ASP A 1 132 ? 6.967 -7.259 20.691 1.00 90.00 132 ASP A O 1
ATOM 1006 N N . ARG A 1 133 ? 8.604 -8.299 19.575 1.00 93.00 133 ARG A N 1
ATOM 1007 C CA . ARG A 1 133 ? 9.697 -7.686 20.346 1.00 93.00 133 ARG A CA 1
ATOM 1008 C C . ARG A 1 133 ? 9.872 -6.199 20.012 1.00 93.00 133 ARG A C 1
ATOM 1010 O O . ARG A 1 133 ? 9.941 -5.401 20.941 1.00 93.00 133 ARG A O 1
ATOM 1017 N N . ALA A 1 134 ? 9.858 -5.808 18.734 1.00 91.94 134 ALA A N 1
ATOM 1018 C CA . ALA A 1 134 ? 9.953 -4.402 18.328 1.00 91.94 134 ALA A CA 1
ATOM 1019 C C . ALA A 1 134 ? 8.757 -3.582 18.818 1.00 91.94 134 ALA A C 1
ATOM 1021 O O . ALA A 1 134 ? 8.934 -2.469 19.305 1.00 91.94 134 ALA A O 1
ATOM 1022 N N . MET A 1 135 ? 7.545 -4.143 18.754 1.00 92.06 135 MET A N 1
ATOM 1023 C CA . MET A 1 135 ? 6.345 -3.473 19.261 1.00 92.06 135 MET A CA 1
ATOM 1024 C C . MET A 1 135 ? 6.449 -3.169 20.763 1.00 92.06 135 MET A C 1
ATOM 1026 O O . MET A 1 135 ? 6.103 -2.067 21.188 1.00 92.06 135 MET A O 1
ATOM 1030 N N . ARG A 1 136 ? 6.949 -4.124 21.561 1.00 92.44 136 ARG A N 1
ATOM 1031 C CA . ARG A 1 136 ? 7.163 -3.931 23.004 1.00 92.44 136 ARG A CA 1
ATOM 1032 C C . ARG A 1 136 ? 8.274 -2.924 23.295 1.00 92.44 136 ARG A C 1
ATOM 1034 O O . ARG A 1 136 ? 8.104 -2.097 24.179 1.00 92.44 136 ARG A O 1
ATOM 1041 N N . TRP A 1 137 ? 9.371 -2.973 22.541 1.00 94.94 137 TRP A N 1
ATOM 1042 C CA . TRP A 1 137 ? 10.524 -2.095 22.747 1.00 94.94 137 TRP A CA 1
ATOM 1043 C C . TRP A 1 137 ? 10.243 -0.635 22.368 1.00 94.94 137 TRP A C 1
ATOM 1045 O O . TRP A 1 137 ? 10.550 0.276 23.128 1.00 94.94 137 TRP A O 1
ATOM 1055 N N . LEU A 1 138 ? 9.610 -0.403 21.217 1.00 92.38 138 LEU A N 1
ATOM 1056 C CA . LEU A 1 138 ? 9.366 0.940 20.682 1.00 92.38 138 LEU A CA 1
ATOM 1057 C C . LEU A 1 138 ? 8.116 1.611 21.274 1.00 92.38 138 LEU A C 1
ATOM 1059 O O . LEU A 1 138 ? 7.939 2.825 21.135 1.00 92.38 138 LEU A O 1
ATOM 1063 N N . GLY A 1 139 ? 7.206 0.840 21.880 1.00 93.69 139 GLY A N 1
ATOM 1064 C CA . GLY A 1 139 ? 5.997 1.342 22.535 1.00 93.69 139 GLY A CA 1
ATOM 1065 C C . GLY A 1 139 ? 5.184 2.298 21.652 1.00 93.69 139 GLY A C 1
ATOM 1066 O O . GLY A 1 139 ? 4.682 1.934 20.586 1.00 93.69 139 GLY A O 1
ATOM 1067 N N . ARG A 1 140 ? 5.050 3.562 22.078 1.00 90.00 140 ARG A N 1
ATOM 1068 C CA . ARG A 1 140 ? 4.317 4.601 21.323 1.00 90.00 140 ARG A CA 1
ATOM 1069 C C . ARG A 1 140 ? 5.001 4.974 20.000 1.00 90.00 140 ARG A C 1
ATOM 1071 O O . ARG A 1 140 ? 4.304 5.338 19.050 1.00 90.00 140 ARG A O 1
ATOM 1078 N N . GLY A 1 141 ? 6.329 4.864 19.923 1.00 93.62 141 GLY A N 1
ATOM 1079 C CA . GLY A 1 141 ? 7.118 5.124 18.716 1.00 93.62 141 GLY A CA 1
ATOM 1080 C C . GLY A 1 141 ? 6.792 4.153 17.583 1.00 93.62 141 GLY A C 1
ATOM 1081 O O . GLY A 1 141 ? 6.725 4.569 16.427 1.00 93.62 141 GLY A O 1
ATOM 1082 N N . TRP A 1 142 ? 6.443 2.904 17.914 1.00 94.38 142 TRP A N 1
ATOM 1083 C CA . TRP A 1 142 ? 6.037 1.895 16.932 1.00 94.38 142 TRP A CA 1
ATOM 1084 C C . TRP A 1 142 ? 4.882 2.390 16.056 1.00 94.38 142 TRP A C 1
ATOM 1086 O O . TRP A 1 142 ? 4.948 2.324 14.832 1.00 94.38 142 TRP A O 1
ATOM 1096 N N . LYS A 1 143 ? 3.852 2.996 16.664 1.00 90.69 143 LYS A N 1
ATOM 1097 C CA . LYS A 1 143 ? 2.714 3.551 15.916 1.00 90.69 143 LYS A CA 1
ATOM 1098 C C . LYS A 1 143 ? 3.121 4.694 14.983 1.00 90.69 143 LYS A C 1
ATOM 1100 O O . LYS A 1 143 ? 2.458 4.876 13.970 1.00 90.69 143 LYS A O 1
ATOM 1105 N N . ARG A 1 144 ? 4.162 5.471 15.311 1.00 94.25 144 ARG A N 1
ATOM 1106 C CA . ARG A 1 144 ? 4.657 6.552 14.440 1.00 94.25 144 ARG A CA 1
ATOM 1107 C C . ARG A 1 144 ? 5.284 5.974 13.172 1.00 94.25 144 ARG A C 1
ATOM 1109 O O . ARG A 1 144 ? 4.907 6.401 12.090 1.00 94.25 144 ARG A O 1
ATOM 1116 N N . ILE A 1 145 ? 6.128 4.951 13.313 1.00 95.00 145 ILE A N 1
ATOM 1117 C CA . ILE A 1 145 ? 6.741 4.236 12.179 1.00 95.00 145 ILE A CA 1
ATOM 1118 C C . ILE A 1 145 ? 5.658 3.573 11.321 1.00 95.00 145 ILE A C 1
ATOM 1120 O O . ILE A 1 145 ? 5.642 3.723 10.106 1.00 95.00 145 ILE A O 1
ATOM 1124 N N . GLN A 1 146 ? 4.675 2.926 11.953 1.00 94.44 146 GLN A N 1
ATOM 1125 C CA . GLN A 1 146 ? 3.560 2.295 11.241 1.00 94.44 146 GLN A CA 1
ATOM 1126 C C . GLN A 1 146 ? 2.668 3.282 10.473 1.00 94.44 146 GLN A C 1
ATOM 1128 O O . GLN A 1 146 ? 1.879 2.839 9.650 1.00 94.44 146 GLN A O 1
ATOM 1133 N N . ARG A 1 147 ? 2.750 4.601 10.707 1.00 94.25 147 ARG A N 1
ATOM 1134 C CA . ARG A 1 147 ? 2.019 5.595 9.897 1.00 94.25 147 ARG A CA 1
ATOM 1135 C C . ARG A 1 147 ? 2.708 5.925 8.575 1.00 94.25 147 ARG A C 1
ATOM 1137 O O . ARG A 1 147 ? 2.047 6.479 7.704 1.00 94.25 147 ARG A O 1
ATOM 1144 N N . LEU A 1 148 ? 3.973 5.551 8.385 1.00 96.19 148 LEU A N 1
ATOM 1145 C CA . LEU A 1 148 ? 4.657 5.739 7.101 1.00 96.19 148 LEU A CA 1
ATOM 1146 C C . LEU A 1 148 ? 3.952 4.986 5.965 1.00 96.19 148 LEU A C 1
ATOM 1148 O O . LEU A 1 148 ? 3.998 5.429 4.823 1.00 96.19 148 LEU A O 1
ATOM 1152 N N . VAL A 1 149 ? 3.196 3.928 6.289 1.00 95.25 149 VAL A N 1
ATOM 1153 C CA . VAL A 1 149 ? 2.372 3.184 5.323 1.00 95.25 149 VAL A CA 1
ATOM 1154 C C . VAL A 1 149 ? 1.338 4.058 4.607 1.00 95.25 149 VAL A C 1
ATOM 1156 O O . VAL A 1 149 ? 0.990 3.750 3.476 1.00 95.25 149 VAL A O 1
ATOM 1159 N N . TYR A 1 150 ? 0.856 5.149 5.222 1.00 93.88 150 TYR A N 1
ATOM 1160 C CA . TYR A 1 150 ? -0.069 6.077 4.559 1.00 93.88 150 TYR A CA 1
ATOM 1161 C C . TYR A 1 150 ? 0.631 6.847 3.436 1.00 93.88 150 TYR A C 1
ATOM 1163 O O . TYR A 1 150 ? 0.088 6.956 2.342 1.00 93.88 150 TYR A O 1
ATOM 1171 N N . ALA A 1 151 ? 1.847 7.338 3.692 1.00 96.50 151 ALA A N 1
ATOM 1172 C CA . ALA A 1 151 ? 2.649 8.017 2.679 1.00 96.50 151 ALA A CA 1
ATOM 1173 C C . ALA A 1 151 ? 3.091 7.038 1.580 1.00 96.50 151 ALA A C 1
ATOM 1175 O O . ALA A 1 151 ? 2.942 7.343 0.400 1.00 96.50 151 ALA A O 1
ATOM 1176 N N . ALA A 1 152 ? 3.530 5.833 1.961 1.00 97.31 152 ALA A N 1
ATOM 1177 C CA . ALA A 1 152 ? 3.846 4.771 1.010 1.00 97.31 152 ALA A CA 1
ATOM 1178 C C . ALA A 1 152 ? 2.650 4.419 0.112 1.00 97.31 152 ALA A C 1
ATOM 1180 O O . ALA A 1 152 ? 2.822 4.246 -1.086 1.00 97.31 152 ALA A O 1
ATOM 1181 N N . PHE A 1 153 ? 1.436 4.356 0.669 1.00 95.44 153 PHE A N 1
ATOM 1182 C CA . PHE A 1 153 ? 0.226 4.049 -0.094 1.00 95.44 153 PHE A CA 1
ATOM 1183 C C . PHE A 1 153 ? -0.079 5.120 -1.145 1.00 95.44 153 PHE A C 1
ATOM 1185 O O . PHE A 1 153 ? -0.341 4.793 -2.297 1.00 95.44 153 PHE A O 1
ATOM 1192 N N . VAL A 1 154 ? -0.007 6.399 -0.765 1.00 94.25 154 VAL A N 1
ATOM 1193 C CA . VAL A 1 154 ? -0.218 7.514 -1.702 1.00 94.25 154 VAL A CA 1
ATOM 1194 C C . VAL A 1 154 ? 0.820 7.486 -2.824 1.00 94.25 154 VAL A C 1
ATOM 1196 O O . VAL A 1 154 ? 0.462 7.644 -3.987 1.00 94.25 154 VAL A O 1
ATOM 1199 N N . LEU A 1 155 ? 2.088 7.232 -2.494 1.00 96.12 155 LEU A N 1
ATOM 1200 C CA . LEU A 1 155 ? 3.155 7.119 -3.487 1.00 96.12 155 LEU A CA 1
ATOM 1201 C C . LEU A 1 155 ? 2.988 5.897 -4.395 1.00 96.12 155 LEU A C 1
ATOM 1203 O O . LEU A 1 155 ? 3.227 6.015 -5.588 1.00 96.12 155 LEU A O 1
ATOM 1207 N N . ALA A 1 156 ? 2.527 4.758 -3.873 1.00 95.12 156 ALA A N 1
ATOM 1208 C CA . ALA A 1 156 ? 2.243 3.571 -4.679 1.00 95.12 156 ALA A CA 1
ATOM 1209 C C . ALA A 1 156 ? 1.093 3.812 -5.674 1.00 95.12 156 ALA A C 1
ATOM 1211 O O . ALA A 1 156 ? 1.156 3.365 -6.816 1.00 95.12 156 ALA A O 1
ATOM 1212 N N . LEU A 1 157 ? 0.062 4.564 -5.275 1.00 91.69 157 LEU A N 1
ATOM 1213 C CA . LEU A 1 157 ? -1.002 4.983 -6.191 1.00 91.69 157 LEU A CA 1
ATOM 1214 C C . LEU A 1 157 ? -0.504 5.980 -7.240 1.00 91.69 157 LEU A C 1
ATOM 1216 O O . LEU A 1 157 ? -0.904 5.885 -8.396 1.00 91.69 157 LEU A O 1
ATOM 1220 N N . ALA A 1 158 ? 0.363 6.919 -6.851 1.00 92.69 158 ALA A N 1
ATOM 1221 C CA . ALA A 1 158 ? 0.989 7.844 -7.791 1.00 92.69 158 ALA A CA 1
ATOM 1222 C C . ALA A 1 158 ? 1.869 7.095 -8.803 1.00 92.69 158 ALA A C 1
ATOM 1224 O O . ALA A 1 158 ? 1.751 7.343 -9.996 1.00 92.69 158 ALA A O 1
ATOM 1225 N N . HIS A 1 159 ? 2.673 6.137 -8.338 1.00 94.31 159 HIS A N 1
ATOM 1226 C CA . HIS A 1 159 ? 3.495 5.261 -9.171 1.00 94.31 159 HIS A CA 1
ATOM 1227 C C . HIS A 1 159 ? 2.657 4.538 -10.220 1.00 94.31 159 HIS A C 1
ATOM 1229 O O . HIS A 1 159 ? 2.949 4.631 -11.408 1.00 94.31 159 HIS A O 1
ATOM 1235 N N . TRP A 1 160 ? 1.565 3.905 -9.787 1.00 90.69 160 TRP A N 1
ATOM 1236 C CA . TRP A 1 160 ? 0.625 3.253 -10.690 1.00 90.69 160 TRP A CA 1
ATOM 1237 C C . TRP A 1 160 ? 0.051 4.245 -11.714 1.00 90.69 160 TRP A C 1
ATOM 1239 O O . TRP A 1 160 ? 0.154 4.033 -12.921 1.00 90.69 160 TRP A O 1
ATOM 1249 N N . LEU A 1 161 ? -0.511 5.365 -11.256 1.00 89.75 161 LEU A N 1
ATOM 1250 C CA . LEU A 1 161 ? -1.175 6.327 -12.134 1.00 89.75 161 LEU A CA 1
ATOM 1251 C C . LEU A 1 161 ? -0.224 6.950 -13.168 1.00 89.75 161 LEU A C 1
ATOM 1253 O O . LEU A 1 161 ? -0.637 7.183 -14.299 1.00 89.75 161 LEU A O 1
ATOM 1257 N N . LEU A 1 162 ? 1.024 7.224 -12.784 1.00 90.00 162 LEU A N 1
ATOM 1258 C CA . LEU A 1 162 ? 2.023 7.855 -13.649 1.00 90.00 162 LEU A CA 1
ATOM 1259 C C . LEU A 1 162 ? 2.582 6.909 -14.719 1.00 90.00 162 LEU A C 1
ATOM 1261 O O . LEU A 1 162 ? 3.052 7.398 -15.744 1.00 90.00 162 LEU A O 1
ATOM 1265 N N . LEU A 1 163 ? 2.555 5.593 -14.483 1.00 86.31 163 LEU A N 1
ATOM 1266 C CA . LEU A 1 163 ? 3.040 4.598 -15.444 1.00 86.31 163 LEU A CA 1
ATOM 1267 C C . LEU A 1 163 ? 1.930 4.103 -16.376 1.00 86.31 163 LEU A C 1
ATOM 1269 O O . LEU A 1 163 ? 2.119 4.098 -17.588 1.00 86.31 163 LEU A O 1
ATOM 1273 N N . ASP A 1 164 ? 0.754 3.767 -15.843 1.00 78.62 164 ASP A N 1
ATOM 1274 C CA . ASP A 1 164 ? -0.342 3.226 -16.660 1.00 78.62 164 ASP A CA 1
ATOM 1275 C C . ASP A 1 164 ? -1.227 4.309 -17.291 1.00 78.62 164 ASP A C 1
ATOM 1277 O O . ASP A 1 164 ? -2.010 4.013 -18.195 1.00 78.62 164 ASP A O 1
ATOM 1281 N N . TRP A 1 165 ? -1.212 5.538 -16.754 1.00 74.75 165 TRP A N 1
ATOM 1282 C CA . TRP A 1 165 ? -2.161 6.620 -17.080 1.00 74.75 165 TRP A CA 1
ATOM 1283 C C . TRP A 1 165 ? -3.649 6.225 -16.984 1.00 74.75 165 TRP A C 1
ATOM 1285 O O . TRP A 1 165 ? -4.544 6.976 -17.378 1.00 74.75 165 TRP A O 1
ATOM 1295 N N . ASN A 1 166 ? -3.944 5.063 -16.396 1.00 76.12 166 ASN A N 1
ATOM 1296 C CA . ASN A 1 166 ? -5.282 4.526 -16.236 1.00 76.12 166 ASN A CA 1
ATOM 1297 C C . ASN A 1 166 ? -5.737 4.675 -14.785 1.00 76.12 166 ASN A C 1
ATOM 1299 O O . ASN A 1 166 ? -5.397 3.891 -13.901 1.00 76.12 166 ASN A O 1
ATOM 1303 N N . TRP A 1 167 ? -6.563 5.686 -14.543 1.00 75.94 167 TRP A N 1
ATOM 1304 C CA . TRP A 1 167 ? -7.055 5.996 -13.205 1.00 75.94 167 TRP A CA 1
ATOM 1305 C C . TRP A 1 167 ? -8.139 5.032 -12.708 1.00 75.94 167 TRP A C 1
ATOM 1307 O O . TRP A 1 167 ? -8.380 4.977 -11.502 1.00 75.94 167 TRP A O 1
ATOM 1317 N N . LYS A 1 168 ? -8.811 4.273 -13.591 1.00 81.00 168 LYS A N 1
ATOM 1318 C CA . LYS A 1 168 ? -9.981 3.462 -13.202 1.00 81.00 168 LYS A CA 1
ATOM 1319 C C . LYS A 1 168 ? -9.614 2.358 -12.203 1.00 81.00 168 LYS A C 1
ATOM 1321 O O . LYS A 1 168 ? -10.264 2.300 -11.156 1.00 81.00 168 LYS A O 1
ATOM 1326 N N . PRO A 1 169 ? -8.586 1.517 -12.444 1.00 76.06 169 PRO A N 1
ATOM 1327 C CA . PRO A 1 169 ? -8.181 0.505 -11.473 1.00 76.06 169 PRO A CA 1
ATOM 1328 C C . PRO A 1 169 ? -7.737 1.130 -10.147 1.00 76.06 169 PRO A C 1
ATOM 1330 O O . PRO A 1 169 ? -8.207 0.714 -9.089 1.00 76.06 169 PRO A O 1
ATOM 1333 N N . ALA A 1 170 ? -6.922 2.188 -10.188 1.00 74.50 170 ALA A N 1
ATOM 1334 C CA . ALA A 1 170 ? -6.478 2.895 -8.987 1.00 74.50 170 ALA A CA 1
ATOM 1335 C C . ALA A 1 170 ? -7.664 3.444 -8.168 1.00 74.50 170 ALA A C 1
ATOM 1337 O O . ALA A 1 170 ? -7.715 3.279 -6.946 1.00 74.50 170 ALA A O 1
ATOM 1338 N N . ALA A 1 171 ? -8.666 4.026 -8.834 1.00 77.06 171 ALA A N 1
ATOM 1339 C CA . ALA A 1 171 ? -9.871 4.539 -8.193 1.00 77.06 171 ALA A CA 1
ATOM 1340 C C . ALA A 1 171 ? -10.694 3.427 -7.531 1.00 77.06 171 ALA A C 1
ATOM 1342 O O . ALA A 1 171 ? -11.114 3.595 -6.390 1.00 77.06 171 ALA A O 1
ATOM 1343 N N . ILE A 1 172 ? -10.882 2.275 -8.183 1.00 79.69 172 ILE A N 1
ATOM 1344 C CA . ILE A 1 172 ? -11.635 1.143 -7.612 1.00 79.69 172 ILE A CA 1
ATOM 1345 C C . ILE A 1 172 ? -11.014 0.664 -6.293 1.00 79.69 172 ILE A C 1
ATOM 1347 O O . ILE A 1 172 ? -11.742 0.330 -5.360 1.00 79.69 172 ILE A O 1
ATOM 1351 N N . HIS A 1 173 ? -9.686 0.679 -6.175 1.00 78.94 173 HIS A N 1
ATOM 1352 C CA . HIS A 1 173 ? -8.989 0.289 -4.946 1.00 78.94 173 HIS A CA 1
ATOM 1353 C C . HIS A 1 173 ? -8.989 1.391 -3.883 1.00 78.94 173 HIS A C 1
ATOM 1355 O O . HIS A 1 173 ? -9.049 1.103 -2.685 1.00 78.94 173 HIS A O 1
ATOM 1361 N N . LEU A 1 174 ? -8.957 2.656 -4.306 1.00 80.62 174 LEU A N 1
ATOM 1362 C CA . LEU A 1 174 ? -8.999 3.809 -3.412 1.00 80.62 174 LEU A CA 1
ATOM 1363 C C . LEU A 1 174 ? -10.398 4.044 -2.826 1.00 80.62 174 LEU A C 1
ATOM 1365 O O . LEU A 1 174 ? -10.515 4.413 -1.657 1.00 80.62 174 LEU A O 1
ATOM 1369 N N . LEU A 1 175 ? -11.454 3.818 -3.608 1.00 83.06 175 LEU A N 1
ATOM 1370 C CA . LEU A 1 175 ? -12.842 4.134 -3.260 1.00 83.06 175 LEU A CA 1
ATOM 1371 C C . LEU A 1 175 ? -13.312 3.487 -1.944 1.00 83.06 175 LEU A C 1
ATOM 1373 O 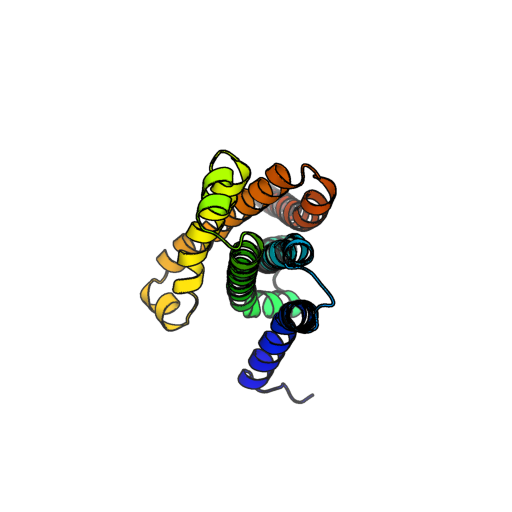O . LEU A 1 175 ? -13.839 4.220 -1.106 1.00 83.06 175 LEU A O 1
ATOM 1377 N N . PRO A 1 176 ? -13.099 2.180 -1.679 1.00 83.69 176 PRO A N 1
ATOM 1378 C CA . PRO A 1 176 ? -13.480 1.568 -0.406 1.00 83.69 176 PRO A CA 1
ATOM 1379 C C . PRO A 1 176 ? -12.791 2.222 0.792 1.00 83.69 176 PRO A C 1
ATOM 1381 O O . PRO A 1 176 ? -13.416 2.445 1.831 1.00 83.69 176 PRO A O 1
ATOM 1384 N N . LEU A 1 177 ? -11.505 2.557 0.646 1.00 81.19 177 LEU A N 1
ATOM 1385 C CA . LEU A 1 177 ? -10.741 3.208 1.702 1.00 81.19 177 LEU A CA 1
ATOM 1386 C C . LEU A 1 177 ? -11.226 4.646 1.912 1.00 81.19 177 LEU A C 1
ATOM 1388 O O . LEU A 1 177 ? -11.510 5.027 3.046 1.00 81.19 177 LEU A O 1
ATOM 1392 N N . ALA A 1 178 ? -11.384 5.419 0.837 1.00 81.38 178 ALA A N 1
ATOM 1393 C CA . ALA A 1 178 ? -11.896 6.785 0.885 1.00 81.38 178 ALA A CA 1
ATOM 1394 C C . ALA A 1 178 ? -13.290 6.836 1.527 1.00 81.38 178 ALA A C 1
ATOM 1396 O O . ALA A 1 178 ? -13.516 7.621 2.445 1.00 81.38 178 ALA A O 1
ATOM 1397 N N . MET A 1 179 ? -14.192 5.934 1.132 1.00 82.94 179 MET A N 1
ATOM 1398 C CA . MET A 1 179 ? -15.530 5.810 1.708 1.00 82.94 179 MET A CA 1
ATOM 1399 C C . MET A 1 179 ? -15.473 5.505 3.207 1.00 82.94 179 MET A C 1
ATOM 1401 O O . MET A 1 179 ? -16.134 6.174 3.998 1.00 82.94 179 MET A O 1
ATOM 1405 N N . ALA A 1 180 ? -14.646 4.543 3.631 1.00 80.06 180 ALA A N 1
ATOM 1406 C CA . ALA A 1 180 ? -14.491 4.217 5.048 1.00 80.06 180 ALA A CA 1
ATOM 1407 C C . ALA A 1 180 ? -13.978 5.417 5.866 1.00 80.06 180 ALA A C 1
ATOM 1409 O O . ALA A 1 180 ? -14.456 5.665 6.975 1.00 80.06 180 ALA A O 1
ATOM 1410 N N . TRP A 1 181 ? -13.040 6.193 5.317 1.00 80.94 181 TRP A N 1
ATOM 1411 C CA . TRP A 1 181 ? -12.518 7.403 5.957 1.00 80.94 181 TRP A CA 1
ATOM 1412 C C . TRP A 1 181 ? -13.542 8.543 6.019 1.00 80.94 181 TRP A C 1
ATOM 1414 O O . TRP A 1 181 ? -13.651 9.194 7.061 1.00 80.94 181 TRP A O 1
ATOM 1424 N N . LEU A 1 182 ? -14.327 8.755 4.961 1.00 82.75 182 LEU A N 1
ATOM 1425 C CA . LEU A 1 182 ? -15.417 9.736 4.943 1.00 82.75 182 LEU A CA 1
ATOM 1426 C C . LEU A 1 182 ? -16.512 9.372 5.953 1.00 82.75 182 LEU A C 1
ATOM 1428 O O . LEU A 1 182 ? -16.928 10.212 6.752 1.00 82.75 182 LEU A O 1
ATOM 1432 N N . LEU A 1 183 ? -16.920 8.101 5.992 1.00 82.31 183 LEU A N 1
ATOM 1433 C CA . LEU A 1 183 ? -17.891 7.590 6.963 1.00 82.31 183 LEU A CA 1
ATOM 1434 C C . LEU A 1 183 ? -17.404 7.769 8.402 1.00 82.31 183 LEU A C 1
ATOM 1436 O O . LEU A 1 183 ? -18.174 8.192 9.267 1.00 82.31 183 LEU A O 1
ATOM 1440 N N . ARG A 1 184 ? -16.120 7.495 8.660 1.00 82.19 184 ARG A N 1
ATOM 1441 C CA . ARG A 1 184 ? -15.482 7.768 9.952 1.00 82.19 184 ARG A CA 1
ATOM 1442 C C . ARG A 1 184 ? -15.587 9.250 10.314 1.00 82.19 184 ARG A C 1
ATOM 1444 O O . ARG A 1 184 ? -16.009 9.562 11.424 1.00 82.19 184 ARG A O 1
ATOM 1451 N N . ALA A 1 185 ? -15.211 10.153 9.407 1.00 78.62 185 ALA A N 1
ATOM 1452 C CA . ALA A 1 185 ? -15.244 11.593 9.662 1.00 78.62 185 ALA A CA 1
ATOM 1453 C C . ALA A 1 185 ? -16.663 12.077 10.007 1.00 78.62 185 ALA A C 1
ATOM 1455 O O . ALA A 1 185 ? -16.839 12.795 10.990 1.00 78.62 185 ALA A O 1
ATOM 1456 N N . TRP A 1 186 ? -17.674 11.607 9.270 1.00 77.94 186 TRP A N 1
ATOM 1457 C CA . TRP A 1 186 ? -19.081 11.943 9.500 1.00 77.94 186 TRP A CA 1
ATOM 1458 C C . TRP A 1 186 ? -19.646 11.371 10.814 1.00 77.94 186 TRP A C 1
ATOM 1460 O O . TRP A 1 186 ? -20.349 12.056 11.558 1.00 77.94 186 TRP A O 1
ATOM 1470 N N . ARG A 1 187 ? -19.331 10.118 11.163 1.00 78.31 187 ARG A N 1
ATOM 1471 C CA . ARG A 1 187 ? -19.805 9.494 12.417 1.00 78.31 187 ARG A CA 1
ATOM 1472 C C . ARG A 1 187 ? -19.140 10.080 13.662 1.00 78.31 187 ARG A C 1
ATOM 1474 O O . ARG A 1 187 ? -19.774 10.167 14.710 1.00 78.31 187 ARG A O 1
ATOM 1481 N N . VAL A 1 188 ? -17.871 10.471 13.563 1.00 74.06 188 VAL A N 1
ATOM 1482 C CA . VAL A 1 188 ? -17.159 11.120 14.672 1.00 74.06 188 VAL A CA 1
ATOM 1483 C C . VAL A 1 188 ? -17.680 12.542 14.878 1.00 74.06 188 VAL A C 1
ATOM 1485 O O . VAL A 1 188 ? -17.961 12.909 16.016 1.00 74.06 188 VAL A O 1
ATOM 1488 N N . SER A 1 189 ? -17.880 13.318 13.807 1.00 71.50 189 SER A N 1
ATOM 1489 C CA . SER A 1 189 ? -18.405 14.685 13.924 1.00 71.50 189 SER A CA 1
ATOM 1490 C C . SER A 1 189 ? -19.817 14.710 14.513 1.00 71.50 189 SER A C 1
ATOM 1492 O O . SER A 1 189 ? -20.075 15.470 15.440 1.00 71.50 189 SER A O 1
ATOM 1494 N N . THR A 1 190 ? -20.703 13.815 14.068 1.00 69.94 190 THR A N 1
ATOM 1495 C CA . THR A 1 190 ? -22.081 13.714 14.584 1.00 69.94 190 THR A CA 1
ATOM 1496 C C . THR A 1 190 ? -22.154 13.337 16.067 1.00 69.94 190 THR A C 1
ATOM 1498 O O . THR A 1 190 ? -23.002 13.873 16.781 1.00 69.94 190 THR A O 1
ATOM 1501 N N . LYS A 1 191 ? -21.261 12.469 16.568 1.00 64.19 191 LYS A N 1
ATOM 1502 C CA . LYS A 1 191 ? -21.173 12.159 18.009 1.00 64.19 191 LYS A CA 1
ATOM 1503 C C . LYS A 1 191 ? -20.754 13.375 18.836 1.00 64.19 191 LYS A C 1
ATOM 1505 O O . LYS A 1 191 ? -21.425 13.690 19.813 1.00 64.19 191 LYS A O 1
ATOM 1510 N N . VAL A 1 192 ? -19.703 14.078 18.408 1.00 66.81 192 VAL A N 1
ATOM 1511 C CA . VAL A 1 192 ? -19.194 15.276 19.099 1.00 66.81 192 VAL A CA 1
ATOM 1512 C C . VAL A 1 192 ? -20.244 16.388 19.132 1.00 66.81 192 VAL A C 1
ATOM 1514 O O . VAL A 1 192 ? -20.416 17.040 20.158 1.00 66.81 192 VAL A O 1
ATOM 1517 N N . THR A 1 193 ? -20.976 16.598 18.035 1.00 64.25 193 THR A N 1
ATOM 1518 C CA . THR A 1 193 ? -22.064 17.583 17.998 1.00 64.25 193 THR A CA 1
ATOM 1519 C C . THR A 1 193 ? -23.182 17.211 18.967 1.00 64.25 193 THR A C 1
ATOM 1521 O O . THR A 1 193 ? -23.629 18.069 19.718 1.00 64.25 193 THR A O 1
ATOM 1524 N N . ARG A 1 194 ? -23.591 15.936 19.008 1.00 53.97 194 ARG A N 1
ATOM 1525 C CA . ARG A 1 194 ? -24.658 15.468 19.901 1.00 53.97 194 ARG A CA 1
ATOM 1526 C C . ARG A 1 194 ? -24.303 15.674 21.375 1.00 53.97 194 ARG A C 1
ATOM 1528 O O . ARG A 1 194 ? -25.133 16.172 22.118 1.00 53.97 194 ARG A O 1
ATOM 1535 N N . GLU A 1 195 ? -23.081 15.349 21.788 1.00 62.28 195 GLU A N 1
ATOM 1536 C CA . GLU A 1 195 ? -22.628 15.538 23.177 1.00 62.28 195 GLU A CA 1
ATOM 1537 C C . GLU A 1 195 ? -22.596 17.014 23.607 1.00 62.28 195 GLU A C 1
ATOM 1539 O O . GLU A 1 195 ? -22.867 17.309 24.764 1.00 62.28 195 GLU A O 1
ATOM 1544 N N . ARG A 1 196 ? -22.339 17.952 22.684 1.00 54.59 196 ARG A N 1
ATOM 1545 C CA . ARG A 1 196 ? -22.362 19.399 22.968 1.00 54.59 196 ARG A CA 1
ATOM 1546 C C . ARG A 1 196 ? -23.763 20.001 23.062 1.00 54.59 196 ARG A C 1
ATOM 1548 O O . ARG A 1 196 ? -23.912 21.049 23.665 1.00 54.59 196 ARG A O 1
ATOM 1555 N N . THR A 1 197 ? -24.769 19.397 22.431 1.00 63.44 197 THR A N 1
ATOM 1556 C CA . THR A 1 197 ? -26.159 19.890 22.481 1.00 63.44 197 THR A CA 1
ATOM 1557 C C . THR A 1 197 ? -26.887 19.467 23.764 1.00 63.44 197 THR A C 1
ATOM 1559 O O . THR A 1 197 ? -27.907 20.053 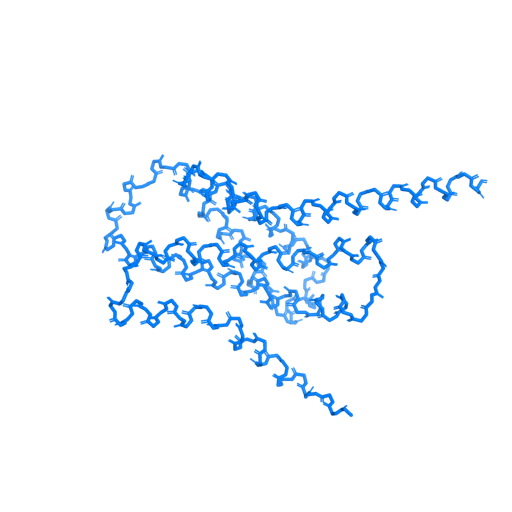24.102 1.00 63.44 197 THR A O 1
ATOM 1562 N N . PHE A 1 198 ? -26.378 18.451 24.469 1.00 58.62 198 PHE A N 1
ATOM 1563 C CA . PHE A 1 198 ? -26.946 17.935 25.722 1.00 58.62 198 PHE A CA 1
ATOM 1564 C C . PHE A 1 198 ? -26.101 18.276 26.967 1.00 58.62 198 PHE A C 1
ATOM 1566 O O . PHE A 1 198 ? -26.333 17.691 28.025 1.00 58.62 198 PHE A O 1
ATOM 1573 N N . ALA A 1 199 ? -25.127 19.181 26.836 1.00 53.47 199 ALA A N 1
ATOM 1574 C CA . ALA A 1 199 ? -24.320 19.739 27.924 1.00 53.47 199 ALA A CA 1
ATOM 1575 C C . ALA A 1 199 ? -24.701 21.206 28.143 1.00 53.47 199 ALA A C 1
ATOM 1577 O O . ALA A 1 199 ? -24.709 21.630 29.318 1.00 53.47 199 ALA A O 1
#

Secondary structure (DSSP, 8-state):
--PPPHHHHHHHHHHHHHHHHHHHHHHHHTTSS-HHHHHHHHHHHHHHHHHHHHTHHHHHHHH---HHHHHHHHHHHHHHHHHHHHHHHHHHHHHHHH-SHHHHHHGGG-HHHHHHHHHHHHHHHHHHT-SHHHHHHHTHHHHHHTTHHHHHHHHHHHHHHHHH--HHHHHHHHHHHHHHHHHHHHHHHHHHHHHHH--

InterPro domains:
  IPR013130 Ferric reductase transmembrane component-like domain [PF01794] (44-156)
  IPR022837 Protein-methionine-sulfoxide reductase subunit MsrQ-like [PTHR36964] (35-194)

Sequence (199 aa):
MTLLPRATAKAILWLLLAVPAALMLRGLVGGEALPMDLLHPSGETSVRLMVLAMLPGPLIDAFGPNRFLRGWLSIRRNLGVAAFAYALLHLAIYVIDMRTIAAMLDELGLPGIWTGWLALFLMILPAAVSFDRAMRWLGRGWKRIQRLVYAAFVLALAHWLLLDWNWKPAAIHLLPLAMAWLLRAWRVSTKVTRERTFA

pLDDT: mean 89.5, std 10.06, range [43.06, 98.5]